Protein AF-A0A9D7UFW2-F1 (afdb_monomer)

Mean predicted aligned error: 15.63 Å

Sequence (263 aa):
MRRPGFTALEVLVASAVSVVVIVAAIGLMGFLNRMTRISEQRYEDTSELGILHETIRRAMQTLVAEAPPQVAPGTSQEEIDAARKAAEEEGKEAEESGETPGARSARAAGSRRTPFGGGAPTGHPRFILEPQIAGRSGPNDARRLEVVLLEQPAPGPLAISPTVRGVFELAPQVDGLALRWRSLQPPGMPIVLATRIRELRWTALSREFADDRFKAGSSAWRTDMRSSLPREYPKAVRLELVTMNNTRVDWLFEPAITTGPEP

Radius of gyration: 31.21 Å; Cα contacts (8 Å, |Δi|>4): 368; chains: 1; bounding box: 118×46×88 Å

Structure (mmCIF, N/CA/C/O backbone):
data_AF-A0A9D7UFW2-F1
#
_entry.id   AF-A0A9D7UFW2-F1
#
loop_
_atom_site.group_PDB
_atom_site.id
_atom_site.type_symbol
_atom_site.label_atom_id
_atom_site.label_alt_id
_atom_site.label_comp_id
_atom_site.label_asym_id
_atom_site.label_entity_id
_atom_site.label_seq_id
_atom_site.pdbx_PDB_ins_code
_atom_site.Cartn_x
_atom_site.Cartn_y
_atom_site.Cartn_z
_atom_site.occupancy
_atom_site.B_iso_or_equiv
_atom_site.auth_seq_id
_atom_site.auth_comp_id
_atom_site.auth_asym_id
_atom_site.auth_atom_id
_atom_site.pdbx_PDB_model_num
ATOM 1 N N . MET A 1 1 ? -66.885 4.580 44.301 1.00 56.66 1 MET A N 1
ATOM 2 C CA . MET A 1 1 ? -65.833 3.750 43.671 1.00 56.66 1 MET A CA 1
ATOM 3 C C . MET A 1 1 ? -64.475 4.373 43.969 1.00 56.66 1 MET A C 1
ATOM 5 O O . MET A 1 1 ? -64.152 5.399 43.386 1.00 56.66 1 MET A O 1
ATOM 9 N N . ARG A 1 2 ? -63.716 3.835 44.931 1.00 55.56 2 ARG A N 1
ATOM 10 C CA . ARG A 1 2 ? -62.340 4.284 45.202 1.00 55.56 2 ARG A CA 1
ATOM 11 C C . ARG A 1 2 ? -61.409 3.516 44.266 1.00 55.56 2 ARG A C 1
ATOM 13 O O . ARG A 1 2 ? -61.408 2.291 44.302 1.00 55.56 2 ARG A O 1
ATOM 20 N N . ARG A 1 3 ? -60.677 4.221 43.401 1.00 65.19 3 ARG A N 1
ATOM 21 C CA . ARG A 1 3 ? -59.607 3.614 42.598 1.00 65.19 3 ARG A CA 1
ATOM 22 C C . ARG A 1 3 ? -58.437 3.300 43.544 1.00 65.19 3 ARG A C 1
ATOM 24 O O . ARG A 1 3 ? -58.100 4.182 44.336 1.00 65.19 3 ARG A O 1
ATOM 31 N N . PRO A 1 4 ? -57.858 2.090 43.523 1.00 75.25 4 PRO A N 1
ATOM 32 C CA . PRO A 1 4 ? -56.673 1.800 44.321 1.00 75.25 4 PRO A CA 1
ATOM 33 C C . PRO A 1 4 ? -55.528 2.695 43.831 1.00 75.25 4 PRO A C 1
ATOM 35 O O . PRO A 1 4 ? -55.240 2.742 42.637 1.00 75.25 4 PRO A O 1
ATOM 38 N N . GLY A 1 5 ? -54.949 3.477 44.741 1.00 80.00 5 GLY A N 1
ATOM 39 C CA . GLY A 1 5 ? -53.743 4.252 44.460 1.00 80.00 5 GLY A CA 1
ATOM 40 C C . GLY A 1 5 ? -52.527 3.330 44.400 1.00 80.00 5 GLY A C 1
ATOM 41 O O . GLY A 1 5 ? -52.512 2.295 45.065 1.00 80.00 5 GLY A O 1
ATOM 42 N N . PHE A 1 6 ? -51.524 3.714 43.612 1.00 80.88 6 PHE A N 1
ATOM 43 C CA . PHE A 1 6 ? -50.250 3.001 43.538 1.00 80.88 6 PHE A CA 1
ATOM 44 C C . PHE A 1 6 ? -49.601 2.894 44.917 1.00 80.88 6 PHE A C 1
ATOM 46 O O . PHE A 1 6 ? -49.551 3.862 45.681 1.00 80.88 6 PHE A O 1
ATOM 53 N N . THR A 1 7 ? -49.084 1.710 45.223 1.00 91.38 7 THR A N 1
ATOM 54 C CA . THR A 1 7 ? -48.329 1.481 46.454 1.00 91.38 7 THR A CA 1
ATOM 55 C C . THR A 1 7 ? -46.917 2.060 46.317 1.00 91.38 7 THR A C 1
ATOM 57 O O . THR A 1 7 ? -46.338 2.073 45.231 1.00 91.38 7 THR A O 1
ATOM 60 N N . ALA A 1 8 ? -46.319 2.531 47.418 1.00 88.75 8 ALA A N 1
ATOM 61 C CA . ALA A 1 8 ? -44.953 3.076 47.403 1.00 88.75 8 ALA A CA 1
ATOM 62 C C . ALA A 1 8 ? -43.918 2.075 46.845 1.00 88.75 8 ALA A C 1
ATOM 64 O O . ALA A 1 8 ? -42.921 2.471 46.243 1.00 88.75 8 ALA A O 1
ATOM 65 N N . LEU A 1 9 ? -44.186 0.775 47.003 1.00 90.75 9 LEU A N 1
ATOM 66 C CA . LEU A 1 9 ? -43.348 -0.304 46.493 1.00 90.75 9 LEU A CA 1
ATOM 67 C C . LEU A 1 9 ? -43.380 -0.395 44.960 1.00 90.75 9 LEU A C 1
ATOM 69 O O . LEU A 1 9 ? -42.327 -0.550 44.348 1.00 90.75 9 LEU A O 1
ATOM 73 N N . GLU A 1 10 ? -44.541 -0.224 44.323 1.00 92.69 10 GLU A N 1
ATOM 74 C CA . GLU A 1 10 ? -44.638 -0.182 42.855 1.00 92.69 10 GLU A CA 1
ATOM 75 C C . GLU A 1 10 ? -43.868 1.002 42.267 1.00 92.69 10 GLU A C 1
ATOM 77 O O . GLU A 1 10 ? -43.178 0.842 41.264 1.00 92.69 10 GLU A O 1
ATOM 82 N N . VAL A 1 11 ? -43.926 2.174 42.910 1.00 94.31 11 VAL A N 1
ATOM 83 C CA . VAL A 1 11 ? -43.168 3.361 42.473 1.00 94.31 11 VAL A CA 1
ATOM 84 C C . VAL A 1 11 ? -41.658 3.120 42.582 1.00 94.31 11 VAL A C 1
ATOM 86 O O . VAL A 1 11 ? -40.893 3.498 41.691 1.00 94.31 11 VAL A O 1
ATOM 89 N N . LEU A 1 12 ? -41.214 2.435 43.638 1.00 95.50 12 LEU A N 1
ATOM 90 C CA . LEU A 1 12 ? -39.806 2.087 43.825 1.00 95.50 12 LEU A CA 1
ATOM 91 C C . LEU A 1 12 ? -39.339 1.083 42.759 1.00 95.50 12 LEU A C 1
ATOM 93 O O . LEU A 1 12 ? -38.313 1.300 42.120 1.00 95.50 12 LEU A O 1
ATOM 97 N N . VAL A 1 13 ? -40.124 0.039 42.484 1.00 96.44 13 VAL A N 1
ATOM 98 C CA . VAL A 1 13 ? -39.804 -0.938 41.429 1.00 96.44 13 VAL A CA 1
ATOM 99 C C . VAL A 1 13 ? -39.800 -0.281 40.047 1.00 96.44 13 VAL A C 1
ATOM 101 O O . VAL A 1 13 ? -38.858 -0.476 39.281 1.00 96.44 13 VAL A O 1
ATOM 104 N N . ALA A 1 14 ? -40.799 0.547 39.732 1.00 96.00 14 ALA A N 1
ATOM 105 C CA . ALA A 1 14 ? -40.873 1.253 38.455 1.00 96.00 14 ALA A CA 1
ATOM 106 C C . ALA A 1 14 ? -39.678 2.199 38.246 1.00 96.00 14 ALA A C 1
ATOM 108 O O . ALA A 1 14 ? -39.116 2.253 37.148 1.00 96.00 14 ALA A O 1
ATOM 109 N N . SER A 1 15 ? -39.245 2.908 39.294 1.00 96.31 15 SER A N 1
ATOM 110 C CA . SER A 1 15 ? -38.065 3.778 39.215 1.00 96.31 15 SER A CA 1
ATOM 111 C C . SER A 1 15 ? -36.769 2.978 39.044 1.00 96.31 15 SER A C 1
ATOM 113 O O . SER A 1 15 ? -35.957 3.333 38.191 1.00 96.31 15 SER A O 1
ATOM 115 N N . ALA A 1 16 ? -36.606 1.851 39.744 1.00 96.44 16 ALA A N 1
ATOM 116 C CA . ALA A 1 16 ? -35.454 0.964 39.571 1.00 96.44 16 ALA A CA 1
ATOM 117 C C . ALA A 1 16 ? -35.361 0.401 38.141 1.00 96.44 16 ALA A C 1
ATOM 119 O O . ALA A 1 16 ? -34.300 0.462 37.518 1.00 96.44 16 ALA A O 1
ATOM 120 N N . VAL A 1 17 ? -36.479 -0.084 37.585 1.00 97.25 17 VAL A N 1
ATOM 121 C CA . VAL A 1 17 ? -36.537 -0.575 36.197 1.00 97.25 17 VAL A CA 1
ATOM 122 C C . VAL A 1 17 ? -36.205 0.545 35.211 1.00 97.25 17 VAL A C 1
ATOM 124 O O . VAL A 1 17 ? -35.424 0.331 34.286 1.00 97.25 17 VAL A O 1
ATOM 127 N N . SER A 1 18 ? -36.725 1.754 35.436 1.00 96.69 18 SER A N 1
ATOM 128 C CA . SER A 1 18 ? -36.438 2.914 34.582 1.00 96.69 18 SER A CA 1
ATOM 129 C C . SER A 1 18 ? -34.943 3.246 34.554 1.00 96.69 18 SER A C 1
ATOM 131 O O . SER A 1 18 ? -34.383 3.465 33.482 1.00 96.69 18 SER A O 1
ATOM 133 N N . VAL A 1 19 ? -34.269 3.216 35.709 1.00 97.62 19 VAL A N 1
ATOM 134 C CA . VAL A 1 19 ? -32.817 3.443 35.795 1.00 97.62 19 VAL A CA 1
ATOM 135 C C . VAL A 1 19 ? -32.041 2.371 35.029 1.00 97.62 19 VAL A C 1
ATOM 137 O O . VAL A 1 19 ? -31.142 2.712 34.261 1.00 97.62 19 VAL A O 1
ATOM 140 N N . VAL A 1 20 ? -32.402 1.092 35.174 1.00 97.94 20 VAL A N 1
ATOM 141 C CA . VAL A 1 20 ? -31.745 -0.005 34.438 1.00 97.94 20 VAL A CA 1
ATOM 142 C C . VAL A 1 20 ? -31.890 0.177 32.927 1.00 97.94 20 VAL A C 1
ATOM 144 O O . VAL A 1 20 ? -30.909 0.034 32.198 1.00 97.94 20 VAL A O 1
ATOM 147 N N . VAL A 1 21 ? -33.083 0.549 32.452 1.00 98.06 21 VAL A N 1
ATOM 148 C CA . VAL A 1 21 ? -33.332 0.805 31.025 1.00 98.06 21 VAL A CA 1
ATOM 149 C C . VAL A 1 21 ? -32.498 1.985 30.520 1.00 98.06 21 VAL A C 1
ATOM 151 O O . VAL A 1 21 ? -31.899 1.886 29.450 1.00 98.06 21 VAL A O 1
ATOM 154 N N . ILE A 1 22 ? -32.393 3.073 31.290 1.00 98.06 22 ILE A N 1
ATOM 155 C CA . ILE A 1 22 ? -31.570 4.237 30.924 1.00 98.06 22 ILE A CA 1
ATOM 156 C C . ILE A 1 22 ? -30.089 3.849 30.829 1.00 98.06 22 ILE A C 1
ATOM 158 O O . ILE A 1 22 ? -29.433 4.171 29.840 1.00 98.06 22 ILE A O 1
ATOM 162 N N . VAL A 1 23 ? -29.563 3.118 31.816 1.00 97.88 23 VAL A N 1
ATOM 163 C CA . VAL A 1 23 ? -28.166 2.650 31.808 1.00 97.88 23 VAL A CA 1
ATOM 164 C C . VAL A 1 23 ? -27.906 1.723 30.620 1.00 97.88 23 VAL A C 1
ATOM 166 O O . VAL A 1 23 ? -26.893 1.876 29.935 1.00 97.88 23 VAL A O 1
ATOM 169 N N . ALA A 1 24 ? -28.831 0.808 30.322 1.00 97.50 24 ALA A N 1
ATOM 170 C CA . ALA A 1 24 ? -28.734 -0.072 29.162 1.00 97.50 24 ALA A CA 1
ATOM 171 C C . ALA A 1 24 ? -28.740 0.715 27.840 1.00 97.50 24 ALA A C 1
ATOM 173 O O . ALA A 1 24 ? -27.929 0.433 26.958 1.00 97.50 24 ALA A O 1
ATOM 174 N N . ALA A 1 25 ? -29.593 1.736 27.715 1.00 97.69 25 ALA A N 1
ATOM 175 C CA . ALA A 1 25 ? -29.654 2.588 26.530 1.00 97.69 25 ALA A CA 1
ATOM 176 C C . ALA A 1 25 ? -28.357 3.392 26.330 1.00 97.69 25 ALA A C 1
ATOM 178 O O . ALA A 1 25 ? -27.832 3.441 25.217 1.00 97.69 25 ALA A O 1
ATOM 179 N N . ILE A 1 26 ? -27.797 3.964 27.403 1.00 98.06 26 ILE A N 1
ATOM 180 C CA . ILE A 1 26 ? -26.506 4.671 27.365 1.00 98.06 26 ILE A CA 1
ATOM 181 C C . ILE A 1 26 ? -25.379 3.709 26.966 1.00 98.06 26 ILE A C 1
ATOM 183 O O . ILE A 1 26 ? -24.567 4.035 26.098 1.00 98.06 26 ILE A O 1
ATOM 187 N N . GLY A 1 27 ? -25.349 2.507 27.552 1.00 97.19 27 GLY A N 1
ATOM 188 C CA . GLY A 1 27 ? -24.374 1.471 27.211 1.00 97.19 27 GLY A CA 1
ATOM 189 C C . GLY A 1 27 ? -24.454 1.056 25.740 1.00 97.19 27 GLY A C 1
ATOM 190 O O . GLY A 1 27 ? -23.427 0.972 25.063 1.00 97.19 27 GLY A O 1
ATOM 191 N N . LEU A 1 28 ? -25.671 0.878 25.219 1.00 97.56 28 LEU A N 1
ATOM 192 C CA . LEU A 1 28 ? -25.907 0.543 23.818 1.00 97.56 28 LEU A CA 1
ATOM 193 C C . LEU A 1 28 ? -25.449 1.664 22.878 1.00 97.56 28 LEU A C 1
ATOM 195 O O . LEU A 1 28 ? -24.745 1.388 21.910 1.00 97.56 28 LEU A O 1
ATOM 199 N N . MET A 1 29 ? -25.785 2.926 23.166 1.00 97.31 29 MET A N 1
ATOM 200 C CA . MET A 1 29 ? -25.319 4.061 22.358 1.00 97.31 29 MET A CA 1
ATOM 201 C C . MET A 1 29 ? -23.791 4.180 22.371 1.00 97.31 29 MET A C 1
ATOM 203 O O . MET A 1 29 ? -23.180 4.400 21.326 1.00 97.31 29 MET A O 1
ATOM 207 N N . GLY A 1 30 ? -23.155 3.985 23.531 1.00 96.38 30 GLY A N 1
ATOM 208 C CA . GLY A 1 30 ? -21.696 3.967 23.645 1.00 96.38 30 GLY A CA 1
ATOM 209 C C . GLY A 1 30 ? -21.058 2.866 22.794 1.00 96.38 30 GLY A C 1
ATOM 210 O O . GLY A 1 30 ? -20.071 3.107 22.096 1.00 96.38 30 GLY A O 1
ATOM 211 N N . PHE A 1 31 ? -21.654 1.672 22.794 1.00 96.12 31 PHE A N 1
ATOM 212 C CA . PHE A 1 31 ? -21.220 0.557 21.959 1.00 96.12 31 PHE A CA 1
ATOM 213 C C . PHE A 1 31 ? -21.401 0.839 20.460 1.00 96.12 31 PHE A C 1
ATOM 215 O O . PHE A 1 31 ? -20.462 0.630 19.690 1.00 96.12 31 PHE A O 1
ATOM 222 N N . LEU A 1 32 ? -22.554 1.376 20.045 1.00 95.50 32 LEU A N 1
ATOM 223 C CA . LEU A 1 32 ? -22.817 1.747 18.651 1.00 95.50 32 LEU A CA 1
ATOM 224 C C . LEU A 1 32 ? -21.822 2.800 18.153 1.00 95.50 32 LEU A C 1
ATOM 226 O O . LEU A 1 32 ? -21.214 2.601 17.107 1.00 95.50 32 LEU A O 1
ATOM 230 N N . ASN A 1 33 ? -21.569 3.854 18.935 1.00 94.00 33 ASN A N 1
ATOM 231 C CA . ASN A 1 33 ? -20.593 4.895 18.591 1.00 94.00 33 ASN A CA 1
ATOM 232 C C . ASN A 1 33 ? -19.162 4.355 18.474 1.00 94.00 33 ASN A C 1
ATOM 234 O O . ASN A 1 33 ? -18.359 4.844 17.680 1.00 94.00 33 ASN A O 1
ATOM 238 N N . ARG A 1 34 ? -18.813 3.345 19.276 1.00 94.06 34 ARG A N 1
ATOM 239 C CA . ARG A 1 34 ? -17.521 2.668 19.156 1.00 94.06 34 ARG A CA 1
ATOM 240 C C . ARG A 1 34 ? -17.454 1.831 17.879 1.00 94.06 34 ARG A C 1
ATOM 242 O O . ARG A 1 34 ? -16.430 1.854 17.203 1.00 94.06 34 ARG A O 1
ATOM 249 N N . MET A 1 35 ? -18.521 1.105 17.549 1.00 94.38 35 MET A N 1
ATOM 250 C CA . MET A 1 35 ? -18.572 0.290 16.335 1.00 94.38 35 MET A CA 1
ATOM 251 C C . MET A 1 35 ? -18.534 1.134 15.061 1.00 94.38 35 MET A C 1
ATOM 253 O O . MET A 1 35 ? -17.805 0.774 14.140 1.00 94.38 35 MET A O 1
ATOM 257 N N . THR A 1 36 ? -19.259 2.254 15.009 1.00 93.75 36 THR A N 1
ATOM 258 C CA . THR A 1 36 ? -19.254 3.145 13.838 1.00 93.75 36 THR A CA 1
ATOM 259 C C . THR A 1 36 ? -17.860 3.694 13.571 1.00 93.75 36 THR A C 1
ATOM 261 O O . THR A 1 36 ? -17.383 3.575 12.449 1.00 93.75 36 THR A O 1
ATOM 264 N N . ARG A 1 37 ? -17.151 4.159 14.608 1.00 90.12 37 ARG A N 1
ATOM 265 C CA . ARG A 1 37 ? -15.757 4.622 14.486 1.00 90.12 37 ARG A CA 1
ATOM 266 C C . ARG A 1 37 ? -14.815 3.543 13.957 1.00 90.12 37 ARG A C 1
ATOM 268 O O . ARG A 1 37 ? -13.997 3.820 13.091 1.00 90.12 37 ARG A O 1
ATOM 275 N N . ILE A 1 38 ? -14.931 2.309 14.455 1.00 87.00 38 ILE A N 1
ATOM 276 C CA . ILE A 1 38 ? -14.105 1.190 13.970 1.00 87.00 38 ILE A CA 1
ATOM 277 C C . ILE A 1 38 ? -14.432 0.871 12.504 1.00 87.00 38 ILE A C 1
ATOM 279 O O . ILE A 1 38 ? -13.533 0.566 11.724 1.00 87.00 38 ILE A O 1
ATOM 283 N N . SER A 1 39 ? -15.710 0.922 12.123 1.00 85.62 39 SER A N 1
ATOM 284 C CA . SER A 1 39 ? -16.137 0.671 10.745 1.00 85.62 39 SER A CA 1
ATOM 285 C C . SER A 1 39 ? -15.642 1.750 9.786 1.00 85.62 39 SER A C 1
ATOM 287 O O . SER A 1 39 ? -15.172 1.421 8.703 1.00 85.62 39 SER A O 1
ATOM 289 N N . GLU A 1 40 ? -15.736 3.017 10.184 1.00 87.88 40 GLU A N 1
ATOM 290 C CA . GLU A 1 40 ? -15.267 4.166 9.408 1.00 87.88 40 GLU A CA 1
ATOM 291 C C . GLU A 1 40 ? -13.754 4.077 9.177 1.00 87.88 40 GLU A C 1
ATOM 293 O O . GLU A 1 40 ? -13.308 4.114 8.035 1.00 87.88 40 GLU A O 1
ATOM 298 N N . GLN A 1 41 ? -12.982 3.774 10.225 1.00 83.75 41 GLN A N 1
ATOM 299 C CA . GLN A 1 41 ? -11.536 3.544 10.115 1.00 83.75 41 GLN A CA 1
ATOM 300 C C . GLN A 1 41 ? -11.182 2.392 9.165 1.00 83.75 41 GLN A C 1
ATOM 302 O O . GLN A 1 41 ? -10.261 2.501 8.362 1.00 83.75 41 GLN A 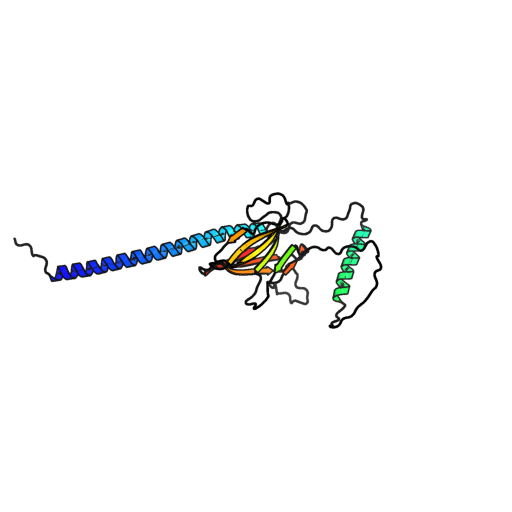O 1
ATOM 307 N N . ARG A 1 42 ? -11.916 1.274 9.221 1.00 83.81 42 ARG A N 1
ATOM 308 C CA . ARG A 1 42 ? -11.692 0.146 8.299 1.00 83.81 42 ARG A CA 1
ATOM 309 C C . ARG A 1 42 ? -12.040 0.498 6.857 1.00 83.81 42 ARG A C 1
ATOM 311 O O . ARG A 1 42 ? -11.400 -0.015 5.938 1.00 83.81 42 ARG A O 1
ATOM 318 N N . TYR A 1 43 ? -13.065 1.320 6.658 1.00 85.81 43 TYR A N 1
ATOM 319 C CA . TYR A 1 43 ? -13.469 1.777 5.336 1.00 85.81 43 TYR A CA 1
ATOM 320 C C . TYR A 1 43 ? -12.404 2.693 4.724 1.00 85.81 43 TYR A C 1
ATOM 322 O O . TYR A 1 43 ? -11.989 2.452 3.591 1.00 85.81 43 TYR A O 1
ATOM 330 N N . GLU A 1 44 ? -11.908 3.665 5.495 1.00 83.88 44 GLU A N 1
ATOM 331 C CA . GLU A 1 44 ? -10.793 4.533 5.101 1.00 83.88 44 GLU A CA 1
ATOM 332 C C . GLU A 1 44 ? -9.565 3.701 4.709 1.00 83.88 44 GLU A C 1
ATOM 334 O O . GLU A 1 44 ? -9.123 3.789 3.562 1.00 83.88 44 GLU A O 1
ATOM 339 N N . ASP A 1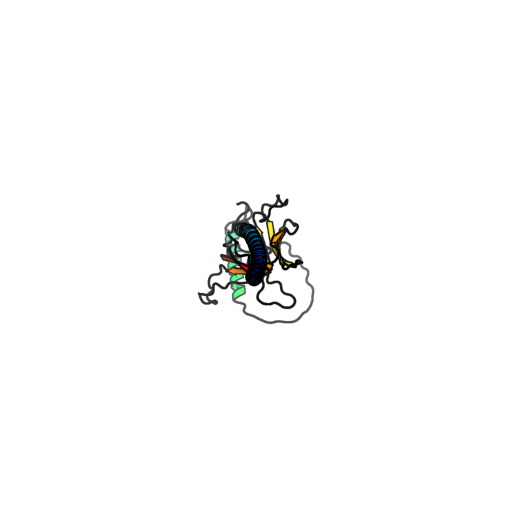 45 ? -9.110 2.795 5.586 1.00 82.62 45 ASP A N 1
ATOM 340 C CA . ASP A 1 45 ? -7.979 1.896 5.315 1.00 82.62 45 ASP A CA 1
ATOM 341 C C . ASP A 1 45 ? -8.175 1.097 4.016 1.00 82.62 45 ASP A C 1
ATOM 343 O O . ASP A 1 45 ? -7.266 0.986 3.196 1.00 82.62 45 ASP A O 1
ATOM 347 N N . THR A 1 46 ? -9.366 0.529 3.805 1.00 84.62 46 THR A N 1
ATOM 348 C CA . THR A 1 46 ? -9.648 -0.289 2.614 1.00 84.62 46 THR A CA 1
ATOM 349 C C . THR A 1 46 ? -9.632 0.557 1.341 1.00 84.62 46 THR A C 1
ATOM 351 O O . THR A 1 46 ? -9.136 0.106 0.307 1.00 84.62 46 THR A O 1
ATOM 354 N N . SER A 1 47 ? -10.144 1.789 1.410 1.00 84.50 47 SER A N 1
ATOM 355 C CA . SER A 1 47 ? -10.147 2.715 0.277 1.00 84.50 47 SER A CA 1
ATOM 356 C C . SER A 1 47 ? -8.731 3.170 -0.100 1.00 84.50 47 SER A C 1
ATOM 358 O O . SER A 1 47 ? -8.371 3.115 -1.279 1.00 84.50 47 SER A O 1
ATOM 360 N N . GLU A 1 48 ? -7.895 3.513 0.888 1.00 84.69 48 GLU A N 1
ATOM 361 C CA . GLU A 1 48 ? -6.490 3.880 0.681 1.00 84.69 48 GLU A CA 1
ATOM 362 C C . GLU A 1 48 ? -5.700 2.712 0.078 1.00 84.69 48 GLU A C 1
ATOM 364 O O . GLU A 1 48 ? -4.961 2.884 -0.894 1.00 84.69 48 GLU A O 1
ATOM 369 N N . LEU A 1 49 ? -5.912 1.497 0.594 1.00 88.81 49 LEU A N 1
ATOM 370 C CA . LEU A 1 49 ? -5.277 0.285 0.078 1.00 88.81 49 LEU A CA 1
ATOM 371 C C . LEU A 1 49 ? -5.709 -0.038 -1.358 1.00 88.81 49 LEU A C 1
ATOM 373 O O . LEU A 1 49 ? -4.889 -0.512 -2.141 1.00 88.81 49 LEU A O 1
ATOM 377 N N . GLY A 1 50 ? -6.960 0.243 -1.733 1.00 85.88 50 GLY A N 1
ATOM 378 C CA . GLY A 1 50 ? -7.440 0.069 -3.105 1.00 85.88 50 GLY A CA 1
ATOM 379 C C . GLY A 1 50 ? -6.729 0.991 -4.101 1.00 85.88 50 GLY A C 1
ATOM 380 O O . GLY A 1 50 ? -6.259 0.531 -5.145 1.00 85.88 50 GLY A O 1
ATOM 381 N N . ILE A 1 51 ? -6.587 2.274 -3.754 1.00 85.94 51 ILE A N 1
ATOM 382 C CA . ILE A 1 51 ? -5.8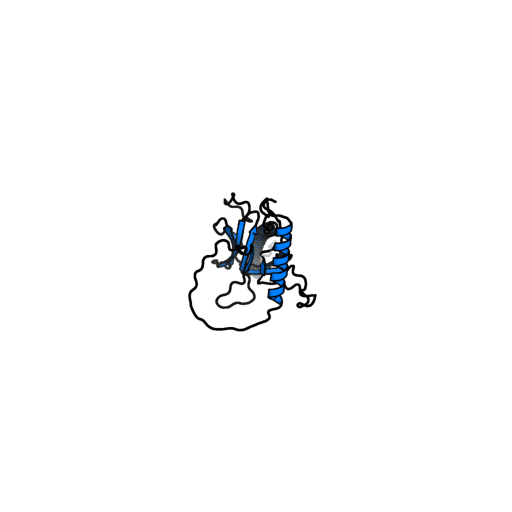48 3.259 -4.565 1.00 85.94 51 ILE A CA 1
ATOM 383 C C . ILE A 1 51 ? -4.370 2.865 -4.663 1.00 85.94 51 ILE A C 1
ATOM 385 O O . ILE A 1 51 ? -3.777 2.911 -5.746 1.00 85.94 51 ILE A O 1
ATOM 389 N N . LEU A 1 52 ? -3.782 2.431 -3.545 1.00 88.94 52 LEU A N 1
ATOM 390 C CA . LEU A 1 52 ? -2.395 1.988 -3.502 1.00 88.94 52 LEU A CA 1
ATOM 391 C C . LEU A 1 52 ? -2.158 0.769 -4.401 1.00 88.94 52 LEU A C 1
ATOM 393 O O . LEU A 1 52 ? -1.213 0.769 -5.192 1.00 88.94 52 LEU A O 1
ATOM 397 N N . HIS A 1 53 ? -3.013 -0.251 -4.300 1.00 90.56 53 HIS A N 1
ATOM 398 C CA . HIS A 1 53 ? -2.924 -1.457 -5.118 1.00 90.56 53 HIS A CA 1
ATOM 399 C C . HIS A 1 53 ? -2.947 -1.114 -6.606 1.00 90.56 53 HIS A C 1
ATOM 401 O O . HIS A 1 53 ? -2.085 -1.568 -7.353 1.00 90.56 53 HIS A O 1
ATOM 407 N N . GLU A 1 54 ? -3.895 -0.277 -7.030 1.00 86.69 54 GLU A N 1
ATOM 408 C CA . GLU A 1 54 ? -4.033 0.125 -8.428 1.00 86.69 54 GLU A CA 1
ATOM 409 C C . GLU A 1 54 ? -2.811 0.908 -8.930 1.00 86.69 54 GLU A C 1
ATOM 411 O O . GLU A 1 54 ? -2.321 0.658 -10.031 1.00 86.69 54 GLU A O 1
ATOM 416 N N . THR A 1 55 ? -2.271 1.798 -8.097 1.00 86.62 55 THR A N 1
ATOM 417 C CA . THR A 1 55 ? -1.062 2.579 -8.396 1.00 86.62 55 THR A CA 1
ATOM 418 C C . THR A 1 55 ? 0.155 1.675 -8.607 1.00 86.62 55 THR A C 1
ATOM 420 O O . THR A 1 55 ? 0.873 1.806 -9.600 1.00 86.62 55 THR A O 1
ATOM 423 N N . ILE A 1 56 ? 0.380 0.720 -7.699 1.00 88.44 56 ILE A N 1
ATOM 424 C CA . ILE A 1 56 ? 1.506 -0.220 -7.788 1.00 88.44 56 ILE A CA 1
ATOM 425 C C . ILE A 1 56 ? 1.309 -1.183 -8.957 1.00 88.44 56 ILE A C 1
ATOM 427 O O . ILE A 1 56 ? 2.256 -1.441 -9.696 1.00 88.44 56 ILE A O 1
ATOM 431 N N . ARG A 1 57 ? 0.085 -1.682 -9.161 1.00 88.38 57 ARG A N 1
ATOM 432 C CA . ARG A 1 57 ? -0.260 -2.569 -10.275 1.00 88.38 57 ARG A CA 1
ATOM 433 C C . ARG A 1 57 ? 0.085 -1.926 -11.613 1.00 88.38 57 ARG A C 1
ATOM 435 O O . ARG A 1 57 ? 0.742 -2.568 -12.425 1.00 88.38 57 ARG A O 1
ATOM 442 N N . ARG A 1 58 ? -0.310 -0.665 -11.824 1.00 82.88 58 ARG A N 1
ATOM 443 C CA . ARG A 1 58 ? 0.051 0.098 -13.030 1.00 82.88 58 ARG A CA 1
ATOM 444 C C . ARG A 1 58 ? 1.561 0.215 -13.178 1.00 82.88 58 ARG A C 1
ATOM 446 O O . ARG A 1 58 ? 2.075 -0.093 -14.244 1.00 82.88 58 ARG A O 1
ATOM 453 N N . ALA A 1 59 ? 2.267 0.544 -12.095 1.00 84.62 59 ALA A N 1
ATOM 454 C CA . ALA A 1 59 ? 3.725 0.623 -12.107 1.00 84.62 59 ALA A CA 1
ATOM 455 C C . ALA A 1 59 ? 4.373 -0.704 -12.548 1.00 84.62 59 ALA A C 1
ATOM 457 O O . ALA A 1 59 ? 5.262 -0.715 -13.391 1.00 84.62 59 ALA A O 1
ATOM 458 N N . MET A 1 60 ? 3.905 -1.841 -12.028 1.00 85.94 60 MET A N 1
ATOM 459 C CA . MET A 1 60 ? 4.455 -3.157 -12.383 1.00 85.94 60 MET A CA 1
ATOM 460 C C . MET A 1 60 ? 4.102 -3.599 -13.811 1.00 85.94 60 MET A C 1
ATOM 462 O O . MET A 1 60 ? 4.789 -4.449 -14.371 1.00 85.94 60 MET A O 1
ATOM 466 N N . GLN A 1 61 ? 3.055 -3.037 -14.417 1.00 83.69 61 GLN A N 1
ATOM 467 C CA . GLN A 1 61 ? 2.649 -3.350 -15.791 1.00 83.69 61 GLN A CA 1
ATOM 468 C C . GLN A 1 61 ? 3.402 -2.545 -16.856 1.00 83.69 61 GLN A C 1
ATOM 470 O O . GLN A 1 61 ? 3.320 -2.867 -18.036 1.00 83.69 61 GLN A O 1
ATOM 475 N N . THR A 1 62 ? 4.130 -1.505 -16.461 1.00 78.62 62 THR A N 1
ATOM 476 C CA . THR A 1 62 ? 4.812 -0.599 -17.390 1.00 78.62 62 THR A CA 1
ATOM 477 C C . THR A 1 62 ? 6.328 -0.677 -17.259 1.00 78.62 62 THR A C 1
ATOM 479 O O . THR A 1 62 ? 6.997 0.344 -17.413 1.00 78.62 62 THR A O 1
ATOM 482 N N . LEU A 1 63 ? 6.889 -1.839 -16.902 1.00 78.25 63 LEU A N 1
ATOM 483 C CA . LEU A 1 63 ? 8.332 -1.947 -16.707 1.00 78.25 63 LEU A CA 1
ATOM 484 C C . LEU A 1 63 ? 9.075 -1.921 -18.043 1.00 78.25 63 LEU A C 1
ATOM 486 O O . LEU A 1 63 ? 8.788 -2.706 -18.945 1.00 78.25 63 LEU A O 1
ATOM 490 N N . VAL A 1 6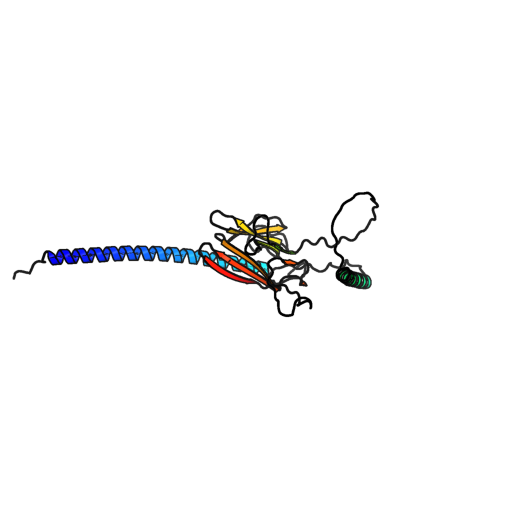4 ? 10.100 -1.074 -18.125 1.00 73.19 64 VAL A N 1
ATOM 491 C CA . VAL A 1 64 ? 10.915 -0.928 -19.335 1.00 73.19 64 VAL A CA 1
ATOM 492 C C . VAL A 1 64 ? 12.173 -1.775 -19.231 1.00 73.19 64 VAL A C 1
ATOM 494 O O . VAL A 1 64 ? 13.009 -1.585 -18.342 1.00 73.19 64 VAL A O 1
ATOM 497 N N . ALA A 1 65 ? 12.334 -2.678 -20.188 1.00 65.62 65 ALA A N 1
ATOM 498 C CA . ALA A 1 65 ? 13.557 -3.420 -20.427 1.00 65.62 65 ALA A CA 1
ATOM 499 C C . ALA A 1 65 ? 14.541 -2.609 -21.284 1.00 65.62 65 ALA A C 1
ATOM 501 O O . ALA A 1 65 ? 14.140 -1.804 -22.125 1.00 65.62 65 ALA A O 1
ATOM 502 N N . GLU A 1 66 ? 15.846 -2.820 -21.099 1.00 58.84 66 GLU A N 1
ATOM 503 C CA . GLU A 1 66 ? 16.837 -2.294 -22.041 1.00 58.84 66 GLU A CA 1
ATOM 504 C C . GLU A 1 66 ? 16.580 -2.879 -23.430 1.00 58.84 66 GLU A C 1
ATOM 506 O O . GLU A 1 66 ? 16.540 -4.101 -23.588 1.00 58.84 66 GLU A O 1
ATOM 511 N N . ALA A 1 67 ? 16.393 -2.013 -24.432 1.00 51.41 67 ALA A N 1
ATOM 512 C CA . ALA A 1 67 ? 16.545 -2.445 -25.810 1.00 51.41 67 ALA A CA 1
ATOM 513 C C . ALA A 1 67 ? 17.996 -2.930 -25.955 1.00 51.41 67 ALA A C 1
ATOM 515 O O . ALA A 1 67 ? 18.896 -2.204 -25.521 1.00 51.41 67 ALA A O 1
ATOM 516 N N . PRO A 1 68 ? 18.249 -4.130 -26.512 1.00 49.09 68 PRO A N 1
ATOM 517 C CA . PRO A 1 68 ? 19.615 -4.545 -26.802 1.00 49.09 68 PRO A CA 1
ATOM 518 C C . PRO A 1 68 ? 20.299 -3.429 -27.602 1.00 49.09 68 PRO A C 1
ATOM 520 O O . PRO A 1 68 ? 19.607 -2.761 -28.381 1.00 49.09 68 PRO A O 1
ATOM 523 N N . PRO A 1 69 ? 21.606 -3.181 -27.387 1.00 48.25 69 PRO A N 1
ATOM 524 C CA . PRO A 1 69 ? 22.304 -2.069 -28.017 1.00 48.25 69 PRO A CA 1
ATOM 525 C C . PRO A 1 69 ? 21.992 -2.080 -29.511 1.00 48.25 69 PRO A C 1
ATOM 527 O O . PRO A 1 69 ? 22.297 -3.050 -30.206 1.00 48.25 69 PRO A O 1
ATOM 530 N N . GLN A 1 70 ? 21.298 -1.040 -29.983 1.00 48.53 70 GLN A N 1
ATOM 531 C CA . GLN A 1 70 ? 21.013 -0.905 -31.402 1.00 48.53 70 GLN A CA 1
ATOM 532 C C . GLN A 1 70 ? 22.359 -0.769 -32.096 1.00 48.53 70 GLN A C 1
ATOM 534 O O . GLN A 1 70 ? 23.094 0.197 -31.888 1.00 48.53 70 GLN A O 1
ATOM 539 N N . VAL A 1 71 ? 22.689 -1.797 -32.866 1.00 47.19 71 VAL A N 1
ATOM 540 C CA . VAL A 1 71 ? 23.867 -1.838 -33.715 1.00 47.19 71 VAL A CA 1
ATOM 541 C C . VAL A 1 71 ? 23.808 -0.605 -34.611 1.00 47.19 71 VAL A C 1
ATOM 543 O O . VAL A 1 71 ? 22.800 -0.367 -35.281 1.00 47.19 71 VAL A O 1
ATOM 546 N N . ALA A 1 72 ? 24.850 0.227 -34.556 1.00 43.50 72 ALA A N 1
ATOM 547 C CA . ALA A 1 72 ? 24.918 1.430 -35.370 1.00 43.50 72 ALA A CA 1
ATOM 548 C C . ALA A 1 72 ? 24.730 1.051 -36.854 1.00 43.50 72 ALA A C 1
ATOM 550 O O . ALA A 1 72 ? 25.251 0.016 -37.281 1.00 43.50 72 ALA A O 1
ATOM 551 N N . PRO A 1 73 ? 24.014 1.849 -37.668 1.00 38.97 73 PRO A N 1
ATOM 552 C CA . PRO A 1 73 ? 23.844 1.539 -39.082 1.00 38.97 73 PRO A CA 1
ATOM 553 C C . PRO A 1 73 ? 25.224 1.506 -39.754 1.00 38.97 73 PRO A C 1
ATOM 555 O O . PRO A 1 73 ? 25.855 2.549 -39.918 1.00 38.97 73 PRO A O 1
ATOM 558 N N . GLY A 1 74 ? 25.714 0.309 -40.088 1.00 53.66 74 GLY A N 1
ATOM 559 C CA . GLY A 1 74 ? 27.026 0.104 -40.712 1.00 53.66 74 GLY A CA 1
ATOM 560 C C . GLY A 1 74 ? 27.898 -0.997 -40.104 1.00 53.66 74 GLY A C 1
ATOM 561 O O . GLY A 1 74 ? 28.926 -1.309 -40.695 1.00 53.66 74 GLY A O 1
ATOM 562 N N . THR A 1 75 ? 27.523 -1.602 -38.973 1.00 52.59 75 THR A N 1
ATOM 563 C CA . THR A 1 75 ? 28.271 -2.744 -38.416 1.00 52.59 75 THR A CA 1
ATOM 564 C C . THR A 1 75 ? 27.894 -4.023 -39.162 1.00 52.59 75 THR A C 1
ATOM 566 O O . THR A 1 75 ? 26.713 -4.335 -39.327 1.00 52.59 75 THR A O 1
ATOM 569 N N . SER A 1 76 ? 28.894 -4.734 -39.676 1.00 56.94 76 SER A N 1
ATOM 570 C CA . SER A 1 76 ? 28.680 -5.945 -40.472 1.00 56.94 76 SER A CA 1
ATOM 571 C C . SER A 1 76 ? 28.147 -7.087 -39.593 1.00 56.94 76 SER A C 1
ATOM 573 O O . SER A 1 76 ? 28.503 -7.192 -38.421 1.00 56.94 76 SER A O 1
ATOM 575 N N . GLN A 1 77 ? 27.299 -7.966 -40.141 1.00 54.69 77 GLN A N 1
ATOM 576 C CA . GLN A 1 77 ? 26.737 -9.110 -39.400 1.00 54.69 77 GLN A CA 1
ATOM 577 C C . GLN A 1 77 ? 27.840 -10.008 -38.790 1.00 54.69 77 GLN A C 1
ATOM 579 O O . GLN A 1 77 ? 27.652 -10.581 -37.721 1.00 54.69 77 GLN A O 1
ATOM 584 N N . GLU A 1 78 ? 29.018 -10.055 -39.420 1.00 56.81 78 GLU A N 1
ATOM 585 C CA . GLU A 1 78 ? 30.198 -10.779 -38.932 1.00 56.81 78 GLU A CA 1
ATOM 586 C C . GLU A 1 78 ? 30.798 -10.175 -37.650 1.00 56.81 78 GLU A C 1
ATOM 588 O O . GLU A 1 78 ? 31.238 -10.919 -36.775 1.00 56.81 78 GLU A O 1
ATOM 593 N N . GLU A 1 79 ? 30.769 -8.849 -37.479 1.00 56.91 79 GLU A N 1
ATOM 594 C CA . GLU A 1 79 ? 31.215 -8.189 -36.240 1.00 56.91 79 GLU A CA 1
ATOM 595 C C . GLU A 1 79 ? 30.233 -8.430 -35.086 1.00 56.91 79 GLU A C 1
ATOM 597 O O . GLU A 1 79 ? 30.647 -8.542 -33.932 1.00 56.91 79 GLU A O 1
ATOM 602 N N . ILE A 1 80 ? 28.940 -8.572 -35.396 1.00 57.12 80 ILE A N 1
ATOM 603 C CA . ILE A 1 80 ? 27.899 -8.908 -34.415 1.00 57.12 80 ILE A CA 1
ATOM 604 C C . ILE A 1 80 ? 28.080 -10.351 -33.928 1.00 57.12 80 ILE A C 1
ATOM 606 O O . ILE A 1 80 ? 28.041 -10.606 -32.723 1.00 57.12 80 ILE A O 1
ATOM 610 N N . ASP A 1 81 ? 28.330 -11.289 -34.844 1.00 64.19 81 ASP A N 1
ATOM 611 C CA . ASP A 1 81 ? 28.560 -12.695 -34.501 1.00 64.19 81 ASP A CA 1
ATOM 612 C C . ASP A 1 81 ? 29.896 -12.895 -33.762 1.00 64.19 81 ASP A C 1
ATOM 614 O O . ASP A 1 81 ? 29.982 -13.731 -32.857 1.00 64.19 81 ASP A O 1
ATOM 618 N N . ALA A 1 82 ? 30.920 -12.091 -34.072 1.00 65.38 82 ALA A N 1
ATOM 619 C CA . ALA A 1 82 ? 32.188 -12.073 -33.344 1.00 65.38 82 ALA A CA 1
ATOM 620 C C . ALA A 1 82 ? 32.043 -11.496 -31.925 1.00 65.38 82 ALA A C 1
ATOM 622 O O . ALA A 1 82 ? 32.546 -12.089 -30.973 1.00 65.38 82 ALA A O 1
ATOM 623 N N . ALA A 1 83 ? 31.307 -10.391 -31.754 1.00 60.97 83 ALA A N 1
ATOM 624 C CA . ALA A 1 83 ? 31.044 -9.802 -30.439 1.00 60.97 83 ALA A CA 1
ATOM 625 C C . ALA A 1 83 ? 30.171 -10.712 -29.561 1.00 60.97 83 ALA A C 1
ATOM 627 O O . ALA A 1 83 ? 30.395 -10.822 -28.355 1.00 60.97 83 ALA A O 1
ATOM 628 N N . ARG A 1 84 ? 29.201 -11.411 -30.163 1.00 64.25 84 ARG A N 1
ATOM 629 C CA . ARG A 1 84 ? 28.370 -12.393 -29.461 1.00 64.25 84 ARG A CA 1
ATOM 630 C C . ARG A 1 84 ? 29.177 -13.612 -29.012 1.00 64.25 84 ARG A C 1
ATOM 632 O O . ARG A 1 84 ? 29.006 -14.043 -27.876 1.00 64.25 84 ARG A O 1
ATOM 639 N N . LYS A 1 85 ? 30.070 -14.135 -29.862 1.00 65.88 85 LYS A N 1
ATOM 640 C CA . LYS A 1 85 ? 30.991 -15.218 -29.478 1.00 65.88 85 LYS A CA 1
ATOM 641 C C . LYS A 1 85 ? 31.963 -14.786 -28.384 1.00 65.88 85 LYS A C 1
ATOM 643 O O . LYS A 1 85 ? 32.147 -15.537 -27.437 1.00 65.88 85 LYS A O 1
ATOM 648 N N . ALA A 1 86 ? 32.499 -13.568 -28.461 1.00 62.62 86 ALA A N 1
ATOM 649 C CA . ALA A 1 86 ? 33.379 -13.028 -27.427 1.00 62.62 86 ALA A CA 1
ATOM 650 C C . ALA A 1 86 ? 32.662 -12.908 -26.070 1.00 62.62 86 ALA A C 1
ATOM 652 O O . ALA A 1 86 ? 33.203 -13.330 -25.056 1.00 62.62 86 ALA A O 1
ATOM 653 N N . ALA A 1 87 ? 31.415 -12.425 -26.047 1.00 58.53 87 ALA A N 1
ATOM 654 C CA . ALA A 1 87 ? 30.627 -12.334 -24.815 1.00 58.53 87 ALA A CA 1
ATOM 655 C C . ALA A 1 87 ? 30.207 -13.710 -24.250 1.00 58.53 87 ALA A C 1
ATOM 657 O O . ALA A 1 87 ? 30.076 -13.867 -23.036 1.00 58.53 87 ALA A O 1
ATOM 658 N N . GLU A 1 88 ? 29.988 -14.714 -25.109 1.00 59.22 88 GLU A N 1
ATOM 659 C CA . GLU A 1 88 ? 29.713 -16.098 -24.687 1.00 59.22 88 GLU A CA 1
ATOM 660 C C . GLU A 1 88 ? 30.974 -16.831 -24.179 1.00 59.22 88 GLU A C 1
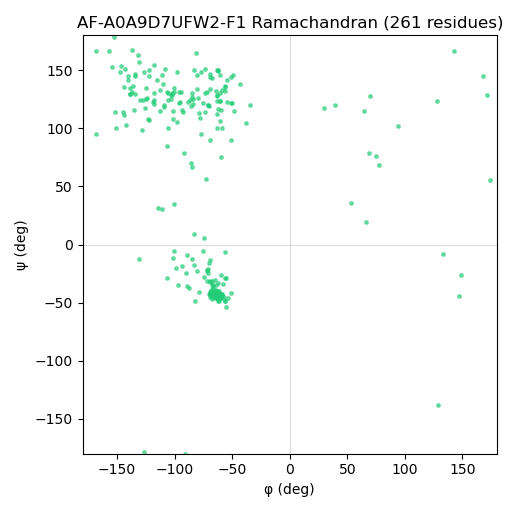ATOM 662 O O . GLU A 1 88 ? 30.847 -17.717 -23.332 1.00 59.22 88 GLU A O 1
ATOM 667 N N . GLU A 1 89 ? 32.174 -16.468 -24.646 1.00 56.09 89 GLU A N 1
ATOM 668 C CA . GLU A 1 89 ? 33.457 -16.989 -24.142 1.00 56.09 89 GLU A CA 1
ATOM 669 C C . GLU A 1 89 ? 33.880 -16.312 -22.826 1.00 56.09 89 GLU A C 1
ATOM 671 O O . GLU A 1 89 ? 34.250 -17.002 -21.877 1.00 56.09 89 GLU A O 1
ATOM 676 N N . GLU A 1 90 ? 33.701 -14.994 -22.700 1.00 51.72 90 GLU A N 1
ATOM 677 C CA . GLU A 1 90 ? 34.020 -14.234 -21.478 1.00 51.72 90 GLU A CA 1
ATOM 678 C C . GLU A 1 90 ? 33.131 -14.656 -20.286 1.00 51.72 90 GLU A C 1
ATOM 680 O O . GLU A 1 90 ? 33.568 -14.676 -19.134 1.00 51.72 90 GLU A O 1
ATOM 685 N N . GLY A 1 91 ? 31.892 -15.086 -20.562 1.00 45.75 91 GLY A N 1
ATOM 686 C CA . GLY A 1 91 ? 30.993 -15.670 -19.564 1.00 45.75 91 GLY A CA 1
ATOM 687 C C . GLY A 1 91 ? 31.380 -17.082 -19.103 1.00 45.75 91 GLY A C 1
ATOM 688 O O . GLY A 1 91 ? 30.990 -17.476 -18.006 1.00 45.75 91 GLY A O 1
ATOM 689 N N . LYS A 1 92 ? 32.151 -17.833 -19.900 1.00 49.00 92 LYS A N 1
ATOM 690 C CA . LYS A 1 92 ? 32.627 -19.183 -19.547 1.00 49.00 92 LYS A CA 1
ATOM 691 C C . LYS A 1 92 ? 33.956 -19.154 -18.796 1.00 49.00 92 LYS A C 1
ATOM 693 O O . LYS A 1 92 ? 34.133 -19.936 -17.867 1.00 49.00 92 LYS A O 1
ATOM 698 N N . GLU A 1 93 ? 34.855 -18.226 -19.124 1.00 48.91 93 GLU A N 1
ATOM 699 C CA . GLU A 1 93 ? 36.140 -18.094 -18.418 1.00 48.91 93 GLU A CA 1
ATOM 700 C C . GLU A 1 93 ? 35.971 -17.613 -16.964 1.00 48.91 93 GLU A C 1
ATOM 702 O O . GLU A 1 93 ? 36.709 -18.046 -16.078 1.00 48.91 93 GLU A O 1
ATOM 707 N N . ALA A 1 94 ? 34.944 -16.803 -16.677 1.00 48.97 94 ALA A N 1
ATOM 708 C CA . ALA A 1 94 ? 34.619 -16.378 -15.312 1.00 48.97 94 ALA A CA 1
ATOM 709 C C . ALA A 1 94 ? 34.050 -17.506 -14.425 1.00 48.97 94 ALA A C 1
ATOM 711 O O . ALA A 1 94 ? 34.019 -17.368 -13.200 1.00 48.97 94 ALA A O 1
ATOM 712 N N . GLU A 1 95 ? 33.600 -18.617 -15.018 1.00 45.41 95 GLU A N 1
ATOM 713 C CA . GLU A 1 95 ? 33.043 -19.764 -14.295 1.00 45.41 95 GLU A CA 1
ATOM 714 C C . GLU A 1 95 ? 34.096 -20.850 -13.994 1.00 45.41 95 GLU A C 1
ATOM 716 O O . GLU A 1 95 ? 33.907 -21.655 -13.080 1.00 45.41 95 GLU A O 1
ATOM 721 N N . GLU A 1 96 ? 35.234 -20.842 -14.702 1.00 45.41 96 GLU A N 1
ATOM 722 C CA . GLU A 1 96 ? 36.296 -21.850 -14.567 1.00 45.41 96 GLU A CA 1
ATOM 723 C C . GLU A 1 96 ? 37.468 -21.397 -13.668 1.00 45.41 96 GLU A C 1
ATOM 725 O O . GLU A 1 96 ? 38.161 -22.234 -13.084 1.00 45.41 96 GLU A O 1
ATOM 730 N N . SER A 1 97 ? 37.657 -20.091 -13.435 1.00 42.69 97 SER A N 1
ATOM 731 C CA . SER A 1 97 ? 38.680 -19.587 -12.503 1.00 42.69 97 SER A CA 1
ATOM 732 C C . SER A 1 97 ? 38.176 -19.537 -11.052 1.00 42.69 97 SER A C 1
ATOM 734 O O . SER A 1 97 ? 37.958 -18.474 -10.462 1.00 42.69 97 SER A O 1
ATOM 736 N N . GLY A 1 98 ? 37.986 -20.711 -10.453 1.00 47.12 98 GLY A N 1
ATOM 737 C CA . GLY A 1 98 ? 37.831 -20.849 -9.010 1.00 47.12 98 GLY A CA 1
ATOM 738 C C . GLY A 1 98 ? 39.145 -20.561 -8.283 1.00 47.12 98 GLY A C 1
ATOM 739 O O . GLY A 1 98 ? 39.913 -21.483 -8.028 1.00 47.12 98 GLY A O 1
ATOM 740 N N . GLU A 1 99 ? 39.399 -19.307 -7.899 1.00 31.94 99 GLU A N 1
ATOM 741 C CA . GLU A 1 99 ? 40.538 -18.980 -7.033 1.00 31.94 99 GLU A CA 1
ATOM 742 C C . GLU A 1 99 ? 40.203 -17.853 -6.040 1.00 31.94 99 GLU A C 1
ATOM 744 O O . GLU A 1 99 ? 39.983 -16.696 -6.387 1.00 31.94 99 GLU A O 1
ATOM 749 N N . THR A 1 100 ? 40.142 -18.213 -4.755 1.00 42.88 100 THR A N 1
ATOM 750 C CA . THR A 1 100 ? 40.171 -17.269 -3.622 1.00 42.88 100 THR A CA 1
ATOM 751 C C . THR A 1 100 ? 41.643 -16.973 -3.323 1.00 42.88 100 THR A C 1
ATOM 753 O O . THR A 1 100 ? 42.390 -17.943 -3.188 1.00 42.88 100 THR A O 1
ATOM 756 N N . PRO A 1 101 ? 42.111 -15.712 -3.183 1.00 41.88 101 PRO A N 1
ATOM 757 C CA . PRO A 1 101 ? 42.473 -15.233 -1.834 1.00 41.88 101 PRO A CA 1
ATOM 758 C C . PRO A 1 101 ? 42.472 -13.698 -1.631 1.00 41.88 101 PRO A C 1
ATOM 760 O O . PRO A 1 101 ? 42.454 -12.895 -2.559 1.00 41.88 101 PRO A O 1
ATOM 763 N N . GLY A 1 102 ? 42.519 -13.286 -0.360 1.00 30.59 102 GLY A N 1
ATOM 764 C CA . GLY A 1 102 ? 42.526 -11.887 0.067 1.00 30.59 102 GLY A CA 1
ATOM 765 C C . GLY A 1 102 ? 43.894 -11.202 0.238 1.00 30.59 102 GLY A C 1
ATOM 766 O O . GLY A 1 102 ? 44.952 -11.806 0.137 1.00 30.59 102 GLY A O 1
ATOM 767 N N . ALA A 1 103 ? 43.780 -9.927 0.631 1.00 33.47 103 ALA A N 1
ATOM 768 C CA . ALA A 1 103 ? 44.719 -9.048 1.346 1.00 33.47 103 ALA A CA 1
ATOM 769 C C . ALA A 1 103 ? 46.023 -8.528 0.675 1.00 33.47 103 ALA A C 1
ATOM 771 O O . ALA A 1 103 ? 46.938 -9.271 0.350 1.00 33.47 103 ALA A O 1
ATOM 772 N N . ARG A 1 104 ? 46.144 -7.183 0.757 1.00 30.92 104 ARG A N 1
ATOM 773 C CA . ARG A 1 104 ? 47.328 -6.274 0.739 1.00 30.92 104 ARG A CA 1
ATOM 774 C C . ARG A 1 104 ? 47.800 -5.645 -0.589 1.00 30.92 104 ARG A C 1
ATOM 776 O O . ARG A 1 104 ? 48.587 -6.202 -1.331 1.00 30.92 104 ARG A O 1
ATOM 783 N N . SER A 1 105 ? 47.426 -4.367 -0.742 1.00 35.19 105 SER A N 1
ATOM 784 C CA . SER A 1 105 ? 48.293 -3.170 -0.881 1.00 35.19 105 SER A CA 1
ATOM 785 C C . SER A 1 105 ? 49.688 -3.306 -1.529 1.00 35.19 105 SER A C 1
ATOM 787 O O . SER A 1 105 ? 50.598 -3.793 -0.866 1.00 35.19 105 SER A O 1
ATOM 789 N N . ALA A 1 106 ? 49.919 -2.622 -2.664 1.00 32.22 106 ALA A N 1
ATOM 790 C CA . ALA A 1 106 ? 50.723 -1.379 -2.750 1.00 32.22 106 ALA A CA 1
ATOM 791 C C . ALA A 1 106 ? 50.997 -0.914 -4.208 1.00 32.22 106 ALA A C 1
ATOM 793 O O . ALA A 1 106 ? 51.526 -1.657 -5.019 1.00 32.22 106 ALA A O 1
ATOM 794 N N . ARG A 1 107 ? 50.692 0.369 -4.466 1.00 30.02 107 ARG A N 1
ATOM 795 C CA . ARG A 1 107 ? 51.446 1.390 -5.240 1.00 30.02 107 ARG A CA 1
ATOM 796 C C . ARG A 1 107 ? 52.193 1.022 -6.549 1.00 30.02 107 ARG A C 1
ATOM 798 O O . ARG A 1 107 ? 53.257 0.424 -6.511 1.00 30.02 107 ARG A O 1
ATOM 805 N N . ALA A 1 108 ? 51.769 1.705 -7.625 1.00 28.02 108 ALA A N 1
ATOM 806 C CA . ALA A 1 108 ? 52.511 2.753 -8.366 1.00 28.02 108 ALA A CA 1
ATOM 807 C C . ALA A 1 108 ? 52.638 2.581 -9.900 1.00 28.02 108 ALA A C 1
ATOM 809 O O . ALA A 1 108 ? 53.245 1.646 -10.396 1.00 28.02 108 ALA A O 1
ATOM 810 N N . ALA A 1 109 ? 52.166 3.636 -10.582 1.00 31.12 109 ALA A N 1
ATOM 811 C CA . ALA A 1 109 ? 52.711 4.282 -11.782 1.00 31.12 109 ALA A CA 1
ATOM 812 C C . ALA A 1 109 ? 52.782 3.515 -13.118 1.00 31.12 109 ALA A C 1
ATOM 814 O O . ALA A 1 109 ? 53.612 2.643 -13.333 1.00 31.12 109 ALA A O 1
ATOM 815 N N . GLY A 1 110 ? 52.005 4.008 -14.088 1.00 26.12 110 GLY A N 1
ATOM 816 C CA . GLY A 1 110 ? 52.155 3.649 -15.497 1.00 26.12 110 GLY A CA 1
ATOM 817 C C . GLY A 1 110 ? 51.062 4.225 -16.390 1.00 26.12 110 GLY A C 1
ATOM 818 O O . GLY A 1 110 ? 50.372 3.480 -17.070 1.00 26.12 110 GLY A O 1
ATOM 819 N N . SER A 1 111 ? 50.872 5.549 -16.372 1.00 37.31 111 SER A N 1
ATOM 820 C CA . SER A 1 111 ? 49.987 6.245 -17.315 1.00 37.31 111 SER A CA 1
ATOM 821 C C . SER A 1 111 ? 50.511 6.074 -18.746 1.00 37.31 111 SER A C 1
ATOM 823 O O . SER A 1 111 ? 51.442 6.761 -19.167 1.00 37.31 111 SER A O 1
ATOM 825 N N . ARG A 1 112 ? 49.906 5.150 -19.497 1.00 29.31 112 ARG A N 1
ATOM 826 C CA . ARG A 1 112 ? 49.916 5.132 -20.962 1.00 29.31 112 ARG A CA 1
ATOM 827 C C . ARG A 1 112 ? 48.472 5.154 -21.437 1.00 29.31 112 ARG A C 1
ATOM 829 O O . ARG A 1 112 ? 47.749 4.174 -21.320 1.00 29.31 112 ARG A O 1
ATOM 836 N N . ARG A 1 113 ? 48.074 6.312 -21.962 1.00 34.88 113 ARG A N 1
ATOM 837 C CA . ARG A 1 113 ? 46.868 6.484 -22.769 1.00 34.88 113 ARG A CA 1
ATOM 838 C C . ARG A 1 113 ? 46.963 5.581 -23.999 1.00 34.88 113 ARG A C 1
ATOM 840 O O . ARG A 1 113 ? 47.800 5.830 -24.863 1.00 34.88 113 ARG A O 1
ATOM 847 N N . THR A 1 114 ? 46.074 4.605 -24.099 1.00 35.41 114 THR A N 1
ATOM 848 C CA . THR A 1 114 ? 45.528 4.153 -25.380 1.00 35.41 114 THR A CA 1
ATOM 849 C C . THR A 1 114 ? 44.185 4.865 -25.597 1.00 35.41 114 THR A C 1
ATOM 851 O O . THR A 1 114 ? 43.384 4.955 -24.664 1.00 35.41 114 THR A O 1
ATOM 854 N N . PRO A 1 115 ? 43.942 5.458 -26.777 1.00 41.22 115 PRO A N 1
ATOM 855 C CA . PRO A 1 115 ? 42.629 5.959 -27.161 1.00 41.22 115 PRO A CA 1
ATOM 856 C C . PRO A 1 115 ? 41.782 4.778 -27.662 1.00 41.22 115 PRO A C 1
ATOM 858 O O . PRO A 1 115 ? 42.325 3.876 -28.289 1.00 41.22 115 PRO A O 1
ATOM 861 N N . PHE A 1 116 ? 40.472 4.811 -27.408 1.00 35.12 116 PHE A N 1
ATOM 862 C CA . PHE A 1 116 ? 39.488 3.765 -27.743 1.00 35.12 116 PHE A CA 1
ATOM 863 C C . PHE A 1 116 ? 39.533 2.516 -26.847 1.00 35.12 116 PHE A C 1
ATOM 865 O O . PHE A 1 116 ? 39.992 1.450 -27.238 1.00 35.12 116 PHE A O 1
ATOM 872 N N . GLY A 1 117 ? 39.002 2.655 -25.630 1.00 28.28 117 GLY A N 1
ATOM 873 C CA . GLY A 1 117 ? 38.576 1.530 -24.798 1.00 28.28 117 GLY A CA 1
ATOM 874 C C . GLY A 1 117 ? 37.054 1.514 -24.738 1.00 28.28 117 GLY A C 1
ATOM 875 O O . GLY A 1 117 ? 36.459 2.493 -24.287 1.00 28.28 117 GLY A O 1
ATOM 876 N N . GLY A 1 118 ? 36.451 0.434 -25.238 1.00 29.33 118 GLY A N 1
ATOM 877 C CA . GLY A 1 118 ? 35.017 0.183 -25.183 1.00 29.33 118 GLY A CA 1
ATOM 878 C C . GLY A 1 118 ? 34.506 0.342 -23.758 1.00 29.33 118 GLY A C 1
ATOM 879 O O . GLY A 1 118 ? 34.992 -0.299 -22.827 1.00 29.33 118 GLY A O 1
ATOM 880 N N . GLY A 1 119 ? 33.547 1.248 -23.592 1.00 28.81 119 GLY A N 1
ATOM 881 C CA . GLY A 1 119 ? 32.798 1.335 -22.356 1.00 28.81 119 GLY A CA 1
ATOM 882 C C . GLY A 1 119 ? 32.044 0.027 -22.179 1.00 28.81 119 GLY A C 1
ATOM 883 O O . GLY A 1 119 ? 31.166 -0.286 -22.980 1.00 28.81 119 GLY A O 1
ATOM 884 N N . ALA A 1 120 ? 32.370 -0.714 -21.120 1.00 32.34 120 ALA A N 1
ATOM 885 C CA . ALA A 1 120 ? 31.406 -1.611 -20.501 1.00 32.34 120 ALA A CA 1
ATOM 886 C C . ALA A 1 120 ? 30.066 -0.861 -20.416 1.00 32.34 120 ALA A C 1
ATOM 888 O O . ALA A 1 120 ? 30.094 0.336 -20.097 1.00 32.34 120 ALA A O 1
ATOM 889 N N . PRO A 1 121 ? 28.911 -1.486 -20.705 1.00 40.38 121 PRO A N 1
ATOM 890 C CA . PRO A 1 121 ? 27.639 -0.828 -20.482 1.00 40.38 121 PRO A CA 1
ATOM 891 C C . PRO A 1 121 ? 27.575 -0.489 -18.993 1.00 40.38 121 PRO A C 1
ATOM 893 O O . PRO A 1 121 ? 27.301 -1.335 -18.145 1.00 40.38 121 PRO A O 1
ATOM 896 N N . THR A 1 122 ? 27.858 0.767 -18.653 1.00 40.47 122 THR A N 1
ATOM 897 C CA . THR A 1 122 ? 27.606 1.350 -17.338 1.00 40.47 122 THR A CA 1
ATOM 898 C C . THR A 1 122 ? 26.100 1.561 -17.218 1.00 40.47 122 THR A C 1
ATOM 900 O O . THR A 1 122 ? 25.616 2.678 -17.054 1.00 40.47 122 THR A O 1
ATOM 903 N N . GLY A 1 123 ? 25.340 0.483 -17.400 1.00 50.22 123 GLY A N 1
ATOM 904 C CA . GLY A 1 123 ? 23.906 0.439 -17.220 1.00 50.22 123 GLY A CA 1
ATOM 905 C C . GLY A 1 123 ? 23.651 0.353 -15.729 1.00 50.22 123 GLY A C 1
ATOM 906 O O . GLY A 1 123 ? 23.938 -0.660 -15.092 1.00 50.22 123 GLY A O 1
ATOM 907 N N . HIS A 1 124 ? 23.149 1.434 -15.139 1.00 54.50 124 HIS A N 1
ATOM 908 C CA . HIS A 1 124 ? 22.611 1.352 -13.790 1.00 54.50 124 HIS A CA 1
ATOM 909 C C . HIS A 1 124 ? 21.514 0.272 -13.757 1.00 54.50 124 HIS A C 1
ATOM 911 O O . HIS A 1 124 ? 20.684 0.247 -14.669 1.00 54.50 124 HIS A O 1
ATOM 917 N N . PRO A 1 125 ? 21.484 -0.607 -12.738 1.00 55.00 125 PRO A N 1
ATOM 918 C CA . PRO A 1 125 ? 20.476 -1.655 -12.677 1.00 55.00 125 PRO A CA 1
ATOM 919 C C . PRO A 1 125 ? 19.074 -1.034 -12.675 1.00 55.00 125 PRO A C 1
ATOM 921 O O . PRO A 1 125 ? 18.822 -0.049 -11.978 1.00 55.00 125 PRO A O 1
ATOM 924 N N . ARG A 1 126 ? 18.187 -1.582 -13.513 1.00 72.12 126 ARG A N 1
ATOM 925 C CA . ARG A 1 126 ? 16.858 -1.015 -13.802 1.00 72.12 126 ARG A CA 1
ATOM 926 C C . ARG A 1 126 ? 15.781 -1.536 -12.860 1.00 72.12 126 ARG A C 1
ATOM 928 O O . ARG A 1 126 ? 14.782 -0.858 -12.636 1.00 72.12 126 ARG A O 1
ATOM 935 N N . PHE A 1 127 ? 16.013 -2.717 -12.299 1.00 80.94 127 PHE A N 1
ATOM 936 C CA . PHE A 1 127 ? 15.265 -3.257 -11.179 1.00 80.94 127 PHE A CA 1
ATOM 937 C C . PHE A 1 127 ? 16.231 -3.472 -10.018 1.00 80.94 127 PHE A C 1
ATOM 939 O O . PHE A 1 127 ? 17.225 -4.192 -10.156 1.00 80.94 127 PHE A O 1
ATOM 946 N N . ILE A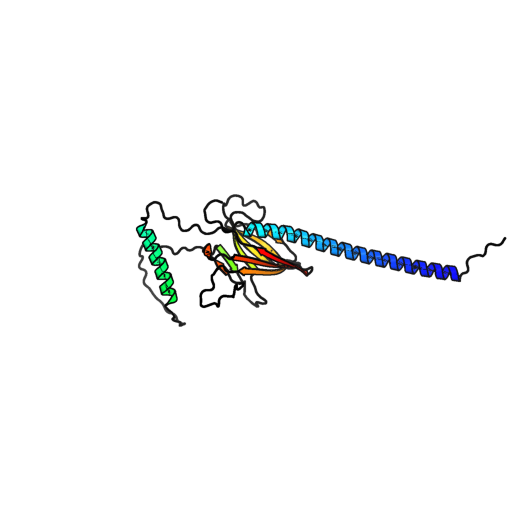 1 128 ? 15.951 -2.849 -8.876 1.00 80.69 128 ILE A N 1
ATOM 947 C CA . ILE A 1 128 ? 16.732 -3.037 -7.653 1.00 80.69 128 ILE A CA 1
ATOM 948 C C . ILE A 1 128 ? 15.769 -3.202 -6.491 1.00 80.69 128 ILE A C 1
ATOM 950 O O . ILE A 1 128 ? 15.055 -2.278 -6.105 1.00 80.69 128 ILE A O 1
ATOM 954 N N . LEU A 1 129 ? 15.812 -4.380 -5.894 1.00 81.50 129 LEU A N 1
ATOM 955 C CA . LEU A 1 129 ? 15.220 -4.670 -4.610 1.00 81.50 129 LEU A CA 1
ATOM 956 C C . LEU A 1 129 ? 16.323 -4.574 -3.552 1.00 81.50 129 LEU A C 1
ATOM 958 O O . LEU A 1 129 ? 17.212 -5.426 -3.487 1.00 81.50 129 LEU A O 1
ATOM 962 N N . GLU A 1 130 ? 16.303 -3.486 -2.780 1.00 75.25 130 GLU A N 1
ATOM 963 C CA . GLU A 1 130 ? 17.355 -3.155 -1.816 1.00 75.25 130 GLU A CA 1
ATOM 964 C C . GLU A 1 130 ? 16.936 -3.514 -0.372 1.00 75.25 130 GLU A C 1
ATOM 966 O O . GLU A 1 130 ? 16.024 -2.883 0.188 1.00 75.25 130 GLU A O 1
ATOM 971 N N . PRO A 1 131 ? 17.624 -4.478 0.276 1.00 62.28 131 PRO A N 1
ATOM 972 C CA . PRO A 1 131 ? 17.534 -4.696 1.714 1.00 62.28 131 PRO A CA 1
ATOM 973 C C . PRO A 1 131 ? 18.377 -3.615 2.402 1.00 62.28 131 PRO A C 1
ATOM 975 O O . PRO A 1 131 ? 19.598 -3.719 2.484 1.00 62.28 131 PRO A O 1
ATOM 978 N N . GLN A 1 132 ? 17.784 -2.501 2.826 1.00 52.06 132 GLN A N 1
ATOM 979 C CA . GLN A 1 132 ? 18.584 -1.426 3.419 1.00 52.06 132 GLN A CA 1
ATOM 980 C C . GLN A 1 132 ? 19.052 -1.818 4.829 1.00 52.06 132 GLN A C 1
ATOM 982 O O . GLN A 1 132 ? 18.234 -1.890 5.743 1.00 52.06 132 GLN A O 1
ATOM 987 N N . ILE A 1 133 ? 20.365 -1.988 5.029 1.00 45.75 133 ILE A N 1
ATOM 988 C CA . ILE A 1 133 ? 20.952 -2.208 6.358 1.00 45.75 133 ILE A CA 1
ATOM 989 C C . ILE A 1 133 ? 22.034 -1.173 6.656 1.00 45.75 133 ILE A C 1
ATOM 991 O O . ILE A 1 133 ? 23.038 -1.090 5.955 1.00 45.75 133 ILE A O 1
ATOM 995 N N . ALA A 1 134 ? 21.877 -0.486 7.786 1.00 41.81 134 ALA A N 1
ATOM 996 C CA . ALA A 1 134 ? 22.987 -0.258 8.707 1.00 41.81 134 ALA A CA 1
ATOM 997 C C . ALA A 1 134 ? 22.444 -0.123 10.142 1.00 41.81 134 ALA A C 1
ATOM 999 O O . ALA A 1 134 ? 21.936 0.930 10.520 1.00 41.81 134 ALA A O 1
ATOM 1000 N N . GLY A 1 135 ? 22.543 -1.195 10.943 1.00 45.91 135 GLY A N 1
ATOM 1001 C CA . GLY A 1 135 ? 22.513 -1.091 12.411 1.00 45.91 135 GLY A CA 1
ATOM 1002 C C . GLY A 1 135 ? 21.882 -2.251 13.187 1.00 45.91 135 GLY A C 1
ATOM 1003 O O . GLY A 1 135 ? 22.450 -2.692 14.181 1.00 45.91 135 GLY A O 1
ATOM 1004 N N . ARG A 1 136 ? 20.728 -2.772 12.764 1.00 42.03 136 ARG A N 1
ATOM 1005 C CA . ARG A 1 136 ? 20.126 -4.000 13.317 1.00 42.03 136 ARG A CA 1
ATOM 1006 C C . ARG A 1 136 ? 18.988 -4.424 12.400 1.00 42.03 136 ARG A C 1
ATOM 1008 O O . ARG A 1 136 ? 17.885 -3.894 12.481 1.00 42.03 136 ARG A O 1
ATOM 1015 N N . SER A 1 137 ? 19.312 -5.331 11.490 1.00 51.75 137 SER A N 1
ATOM 1016 C CA . SER A 1 137 ? 18.350 -5.949 10.589 1.00 51.75 137 SER A CA 1
ATOM 1017 C C . SER A 1 137 ? 17.600 -7.073 11.270 1.00 51.75 137 SER A C 1
ATOM 1019 O O . SER A 1 137 ? 18.197 -7.926 11.928 1.00 51.75 137 SER A O 1
ATOM 1021 N N . GLY A 1 138 ? 16.284 -7.043 11.075 1.00 52.16 138 GLY A N 1
ATOM 1022 C CA . GLY A 1 138 ? 15.356 -8.113 11.394 1.00 52.16 138 GLY A CA 1
ATOM 1023 C C . GLY A 1 138 ? 13.891 -7.645 11.328 1.00 52.16 138 GLY A C 1
ATOM 1024 O O . GLY A 1 138 ? 13.613 -6.511 11.721 1.00 52.16 138 GLY A O 1
ATOM 1025 N N . PRO A 1 139 ? 12.940 -8.498 10.899 1.00 44.03 139 PRO A N 1
ATOM 1026 C CA . PRO A 1 139 ? 13.103 -9.777 10.208 1.00 44.03 139 PRO A CA 1
ATOM 1027 C C . PRO A 1 139 ? 12.722 -9.661 8.709 1.00 44.03 139 PRO A C 1
ATOM 1029 O O . PRO A 1 139 ? 11.617 -10.016 8.306 1.00 44.03 139 PRO A O 1
ATOM 1032 N N . ASN A 1 140 ? 13.689 -9.215 7.893 1.00 48.44 140 ASN A N 1
ATOM 1033 C CA . ASN A 1 140 ? 13.840 -9.435 6.435 1.00 48.44 140 ASN A CA 1
ATOM 1034 C C . ASN A 1 140 ? 12.948 -8.580 5.499 1.00 48.44 140 ASN A C 1
ATOM 1036 O O . ASN A 1 140 ? 11.942 -9.060 4.979 1.00 48.44 140 ASN A O 1
ATOM 1040 N N . ASP A 1 141 ? 13.149 -7.261 5.391 1.00 65.75 141 ASP A N 1
ATOM 1041 C CA . ASP A 1 141 ? 14.193 -6.491 4.659 1.00 65.75 141 ASP A CA 1
ATOM 1042 C C . ASP A 1 141 ? 14.127 -6.524 3.122 1.00 65.75 141 ASP A C 1
ATOM 1044 O O . ASP A 1 141 ? 14.941 -7.149 2.464 1.00 65.75 141 ASP A O 1
ATOM 1048 N N . ALA A 1 142 ? 13.217 -5.722 2.566 1.00 61.06 142 ALA A N 1
ATOM 1049 C CA . ALA A 1 142 ? 13.457 -4.843 1.419 1.00 61.06 142 ALA A CA 1
ATOM 1050 C C . ALA A 1 142 ? 12.485 -3.664 1.557 1.00 61.06 142 ALA A C 1
ATOM 1052 O O . ALA A 1 142 ? 11.270 -3.860 1.544 1.00 61.06 142 ALA A O 1
ATOM 1053 N N . ARG A 1 143 ? 12.996 -2.446 1.771 1.00 72.75 143 ARG A N 1
ATOM 1054 C CA . ARG A 1 143 ? 12.169 -1.228 1.980 1.00 72.75 143 ARG A CA 1
ATOM 1055 C C . ARG A 1 143 ? 12.074 -0.356 0.744 1.00 72.75 143 ARG A C 1
ATOM 1057 O O . ARG A 1 143 ? 11.303 0.603 0.709 1.00 72.75 143 ARG A O 1
ATOM 1064 N N . ARG A 1 144 ? 12.922 -0.672 -0.224 1.00 84.38 144 ARG A N 1
ATOM 1065 C CA . ARG A 1 144 ? 13.159 0.120 -1.403 1.00 84.38 144 ARG A CA 1
ATOM 1066 C C . ARG A 1 144 ? 13.051 -0.784 -2.614 1.00 84.38 144 ARG A C 1
ATOM 1068 O O . ARG A 1 144 ? 13.754 -1.790 -2.698 1.00 84.38 144 ARG A O 1
ATOM 1075 N N . LEU A 1 145 ? 12.180 -0.394 -3.529 1.00 87.06 145 LEU A N 1
ATOM 1076 C CA . LEU A 1 145 ? 12.038 -1.017 -4.829 1.00 87.06 145 LEU A CA 1
ATOM 1077 C C . LEU A 1 145 ? 12.244 0.057 -5.889 1.00 87.06 145 LEU A C 1
ATOM 1079 O O . LEU A 1 145 ? 11.414 0.950 -6.056 1.00 87.06 145 LEU A O 1
ATOM 1083 N N . GLU A 1 146 ? 13.381 -0.008 -6.562 1.00 87.88 146 GLU A N 1
ATOM 1084 C CA . GLU A 1 146 ? 13.702 0.870 -7.675 1.00 87.88 146 GLU A CA 1
ATOM 1085 C C . GLU A 1 146 ? 13.332 0.206 -8.994 1.00 87.88 146 GLU A C 1
ATOM 1087 O O . GLU A 1 146 ? 13.674 -0.955 -9.226 1.00 87.88 146 GLU A O 1
ATOM 1092 N N . VAL A 1 147 ? 12.624 0.954 -9.835 1.00 86.44 147 VAL A N 1
ATOM 1093 C CA . VAL A 1 147 ? 12.086 0.482 -11.109 1.00 86.44 147 VAL A CA 1
ATOM 1094 C C . VAL A 1 147 ? 12.160 1.577 -12.169 1.00 86.44 147 VAL A C 1
ATOM 1096 O O . VAL A 1 147 ? 12.085 2.773 -11.870 1.00 86.44 147 VAL A O 1
ATOM 1099 N N . VAL A 1 148 ? 12.277 1.160 -13.427 1.00 84.94 148 VAL A N 1
ATOM 1100 C CA . VAL A 1 148 ? 12.126 2.030 -14.599 1.00 84.94 148 VAL A CA 1
ATOM 1101 C C . VAL A 1 148 ? 10.785 1.738 -15.263 1.00 84.94 148 VAL A C 1
ATOM 1103 O O . VAL A 1 148 ? 10.503 0.591 -15.610 1.00 84.94 148 VAL A O 1
ATOM 1106 N N . LEU A 1 149 ? 9.973 2.779 -15.420 1.00 82.31 149 LEU A N 1
ATOM 1107 C CA . LEU A 1 149 ? 8.589 2.729 -15.883 1.00 82.31 149 LEU A CA 1
ATOM 1108 C C . LEU A 1 149 ? 8.422 3.498 -17.198 1.00 82.31 149 LEU A C 1
ATOM 1110 O O . LEU A 1 149 ? 9.178 4.434 -17.434 1.00 82.31 149 LEU A O 1
ATOM 1114 N N . LEU A 1 150 ? 7.423 3.169 -18.021 1.00 78.06 150 LEU A N 1
ATOM 1115 C CA . LEU A 1 150 ? 7.004 4.028 -19.143 1.00 78.06 150 LEU A CA 1
ATOM 1116 C C . LEU A 1 150 ? 6.357 5.324 -18.632 1.00 78.06 150 LEU A C 1
ATOM 1118 O O . LEU A 1 150 ? 6.649 6.413 -19.111 1.00 78.06 150 LEU A O 1
ATOM 1122 N N . GLU A 1 151 ? 5.530 5.217 -17.593 1.00 76.31 151 GLU A N 1
ATOM 1123 C CA . GLU A 1 151 ? 4.765 6.340 -17.054 1.00 76.31 151 GLU A CA 1
ATOM 1124 C C . GLU A 1 151 ? 4.901 6.441 -15.533 1.00 76.31 151 GLU A C 1
ATOM 1126 O O . GLU A 1 151 ? 5.209 5.469 -14.837 1.00 76.31 151 GLU A O 1
ATOM 1131 N N . GLN A 1 152 ? 4.664 7.641 -14.992 1.00 75.56 152 GLN A N 1
ATOM 1132 C CA . GLN A 1 152 ? 4.610 7.815 -13.544 1.00 75.56 152 GLN A CA 1
ATOM 1133 C C . GLN A 1 152 ? 3.364 7.132 -12.976 1.00 75.56 152 GLN A C 1
ATOM 1135 O O . GLN A 1 152 ? 2.263 7.358 -13.474 1.00 75.56 152 GLN A O 1
ATOM 1140 N N . PRO A 1 153 ? 3.494 6.360 -11.887 1.00 77.06 153 PRO A N 1
ATOM 1141 C CA . PRO A 1 153 ? 2.366 5.645 -11.310 1.00 77.06 153 PRO A CA 1
ATOM 1142 C C . PRO A 1 153 ? 1.379 6.594 -10.614 1.00 77.06 153 PRO A C 1
ATOM 1144 O O . PRO A 1 153 ? 0.211 6.249 -10.454 1.00 77.06 153 PRO A O 1
ATOM 1147 N N . ALA A 1 154 ? 1.829 7.790 -10.219 1.00 72.06 154 ALA A N 1
ATOM 1148 C CA . ALA A 1 154 ? 1.013 8.812 -9.575 1.00 72.06 154 ALA A CA 1
ATOM 1149 C C . ALA A 1 154 ? 0.887 10.066 -10.463 1.00 72.06 154 ALA A C 1
ATOM 1151 O O . ALA A 1 154 ? 1.877 10.469 -11.078 1.00 72.06 154 ALA A O 1
ATOM 1152 N N . PRO A 1 155 ? -0.296 10.708 -10.509 1.00 65.25 155 PRO A N 1
ATOM 1153 C CA . PRO A 1 155 ? -0.504 11.928 -11.281 1.00 65.25 155 PRO A CA 1
ATOM 1154 C C . PRO A 1 155 ? 0.377 13.065 -10.746 1.00 65.25 155 PRO A C 1
ATOM 1156 O O . PRO A 1 155 ? 0.380 13.360 -9.550 1.00 65.25 155 PRO A O 1
ATOM 1159 N N . GLY A 1 156 ? 1.123 13.719 -11.636 1.00 64.62 156 GLY A N 1
ATOM 1160 C CA . GLY A 1 156 ? 2.034 14.807 -11.294 1.00 64.62 156 GLY A CA 1
ATOM 1161 C C . GLY A 1 156 ? 2.533 15.564 -12.533 1.00 64.62 156 GLY A C 1
ATOM 1162 O O . GLY A 1 156 ? 2.369 15.088 -13.653 1.00 64.62 156 GLY A O 1
ATOM 1163 N N . PRO A 1 157 ? 3.147 16.748 -12.359 1.00 55.56 157 PRO A N 1
ATOM 1164 C CA . PRO A 1 157 ? 3.509 17.653 -13.458 1.00 55.56 157 PRO A CA 1
ATOM 1165 C C . PRO A 1 157 ? 4.726 17.208 -14.296 1.00 55.56 157 PRO A C 1
ATOM 1167 O O . PRO A 1 157 ? 5.180 17.950 -15.164 1.00 55.56 157 PRO A O 1
ATOM 1170 N N . LEU A 1 158 ? 5.289 16.021 -14.054 1.00 54.72 158 LEU A N 1
ATOM 1171 C CA . LEU A 1 158 ? 6.473 15.514 -14.757 1.00 54.72 158 LEU A CA 1
ATOM 1172 C C . LEU A 1 158 ? 6.060 14.826 -16.071 1.00 54.72 158 LEU A C 1
ATOM 1174 O O . LEU A 1 158 ? 6.186 13.617 -16.227 1.00 54.72 158 LEU A O 1
ATOM 1178 N N . ALA A 1 159 ? 5.546 15.621 -17.009 1.00 49.69 159 ALA A N 1
ATOM 1179 C CA . ALA A 1 159 ? 4.879 15.172 -18.234 1.00 49.69 159 ALA A CA 1
ATOM 1180 C C . ALA A 1 159 ? 5.755 15.225 -19.509 1.00 49.69 159 ALA A C 1
ATOM 1182 O O . ALA A 1 159 ? 5.251 15.558 -20.575 1.00 49.69 159 ALA A O 1
ATOM 1183 N N . ILE A 1 160 ? 7.071 14.969 -19.429 1.00 54.44 160 ILE A N 1
ATOM 1184 C CA . ILE A 1 160 ? 7.976 15.172 -20.592 1.00 54.44 160 ILE A CA 1
ATOM 1185 C C . ILE A 1 160 ? 8.894 13.970 -20.889 1.00 54.44 160 ILE A C 1
ATOM 1187 O O . ILE A 1 160 ? 9.493 13.910 -21.956 1.00 54.44 160 ILE A O 1
ATOM 1191 N N . SER A 1 161 ? 9.015 12.989 -19.989 1.00 59.03 161 SER A N 1
ATOM 1192 C CA . SER A 1 161 ? 9.910 11.844 -20.212 1.00 59.03 161 SER A CA 1
ATOM 1193 C C . SER A 1 161 ? 9.119 10.607 -20.651 1.00 59.03 161 SER A C 1
ATOM 1195 O O . SER A 1 161 ? 8.189 10.247 -19.933 1.00 59.03 161 SER A O 1
ATOM 1197 N N . PRO A 1 162 ? 9.497 9.922 -21.753 1.00 69.88 162 PRO A N 1
ATOM 1198 C CA . PRO A 1 162 ? 8.845 8.680 -22.197 1.00 69.88 162 PRO A CA 1
ATOM 1199 C C . PRO A 1 162 ? 9.118 7.497 -21.258 1.00 69.88 162 PRO A C 1
ATOM 1201 O O . PRO A 1 162 ? 8.498 6.448 -21.374 1.00 69.88 162 PRO A O 1
ATOM 1204 N N . THR A 1 163 ? 10.091 7.652 -20.354 1.00 75.88 163 THR A N 1
ATOM 1205 C CA . THR A 1 163 ? 10.384 6.688 -19.295 1.00 75.88 163 THR A CA 1
ATOM 1206 C C . THR A 1 163 ? 10.720 7.417 -18.006 1.00 75.88 163 THR A C 1
ATOM 1208 O O . THR A 1 163 ? 11.362 8.472 -18.028 1.00 75.88 163 THR A O 1
ATOM 1211 N N . VAL A 1 164 ? 10.333 6.849 -16.874 1.00 81.12 164 VAL A N 1
ATOM 1212 C CA . VAL A 1 164 ? 10.608 7.387 -15.550 1.00 81.12 164 VAL A CA 1
ATOM 1213 C C . VAL A 1 164 ? 11.299 6.335 -14.706 1.00 81.12 164 VAL A C 1
ATOM 1215 O O . VAL A 1 164 ? 10.730 5.295 -14.385 1.00 81.12 164 VAL A O 1
ATOM 1218 N N . ARG A 1 165 ? 12.529 6.630 -14.286 1.00 84.12 165 ARG A N 1
ATOM 1219 C CA . ARG A 1 165 ? 13.196 5.861 -13.237 1.00 84.12 165 ARG A CA 1
ATOM 1220 C C . ARG A 1 165 ? 12.746 6.409 -11.902 1.00 84.12 165 ARG A C 1
ATOM 1222 O O . ARG A 1 165 ? 12.908 7.600 -11.638 1.00 84.12 165 ARG A O 1
ATOM 1229 N N . GLY A 1 166 ? 12.230 5.553 -11.041 1.00 87.06 166 GLY A N 1
ATOM 1230 C CA . GLY A 1 166 ? 11.827 5.968 -9.714 1.00 87.06 166 GLY A CA 1
ATOM 1231 C C . GLY A 1 166 ? 11.894 4.848 -8.705 1.00 87.06 166 GLY A C 1
ATOM 1232 O O . GLY A 1 166 ? 12.294 3.721 -8.989 1.00 87.06 166 GLY A O 1
ATOM 1233 N N . VAL A 1 167 ? 11.559 5.212 -7.480 1.00 89.94 167 VAL A N 1
ATOM 1234 C CA . VAL A 1 167 ? 11.724 4.359 -6.322 1.00 89.94 167 VAL A CA 1
ATOM 1235 C C . VAL A 1 167 ? 10.474 4.397 -5.462 1.00 89.94 167 VAL A C 1
ATOM 1237 O O . VAL A 1 167 ? 9.995 5.465 -5.080 1.00 89.94 167 VAL A O 1
ATOM 1240 N N . PHE A 1 168 ? 9.978 3.213 -5.128 1.00 91.44 168 PHE A N 1
ATOM 1241 C CA . PHE A 1 168 ? 9.082 3.012 -4.004 1.00 91.44 168 PHE A CA 1
ATOM 1242 C C . PHE A 1 168 ? 9.925 2.872 -2.748 1.00 91.44 168 PHE A C 1
ATOM 1244 O O . PHE A 1 168 ? 10.780 1.992 -2.665 1.00 91.44 168 PHE A O 1
ATOM 1251 N N . GLU A 1 169 ? 9.710 3.746 -1.777 1.00 89.56 169 GLU A N 1
ATOM 1252 C CA . GLU A 1 169 ? 10.491 3.775 -0.548 1.00 89.56 169 GLU A CA 1
ATOM 1253 C C . GLU A 1 169 ? 9.581 3.914 0.671 1.00 89.56 169 GLU A C 1
ATOM 1255 O O . GLU A 1 169 ? 8.551 4.593 0.645 1.00 89.56 169 GLU A O 1
ATOM 1260 N N . LEU A 1 170 ? 9.989 3.263 1.754 1.00 88.81 170 LEU A N 1
ATOM 1261 C CA . LEU A 1 170 ? 9.329 3.344 3.046 1.00 88.81 170 LEU A CA 1
ATOM 1262 C C . LEU A 1 170 ? 10.026 4.398 3.911 1.00 88.81 170 LEU A C 1
ATOM 1264 O O . LEU A 1 170 ? 11.227 4.300 4.168 1.00 88.81 170 LEU A O 1
ATOM 1268 N N . ALA A 1 171 ? 9.282 5.396 4.374 1.00 88.50 171 ALA A N 1
ATOM 1269 C CA . ALA A 1 171 ? 9.801 6.493 5.183 1.00 88.50 171 ALA A CA 1
ATOM 1270 C C . ALA A 1 171 ? 9.084 6.586 6.537 1.00 88.50 171 ALA A C 1
ATOM 1272 O O . ALA A 1 171 ? 7.886 6.317 6.600 1.00 88.50 171 ALA A O 1
ATOM 1273 N N . PRO A 1 172 ? 9.776 6.972 7.622 1.00 88.00 172 PRO A N 1
ATOM 1274 C CA . PRO A 1 172 ? 9.121 7.217 8.902 1.00 88.00 172 PRO A CA 1
ATOM 1275 C C . PRO A 1 172 ? 8.200 8.443 8.828 1.00 88.00 172 PRO A C 1
ATOM 1277 O O . PRO A 1 172 ? 8.530 9.445 8.192 1.00 88.00 172 PRO A O 1
ATOM 1280 N N . GLN A 1 173 ? 7.065 8.364 9.517 1.00 88.19 173 GLN A N 1
ATOM 1281 C CA . GLN A 1 173 ? 6.084 9.430 9.710 1.00 88.19 173 GLN A CA 1
ATOM 1282 C C . GLN A 1 173 ? 5.615 9.425 11.178 1.00 88.19 173 GLN A C 1
ATOM 1284 O O . GLN A 1 173 ? 5.890 8.485 11.919 1.00 88.19 173 GLN A O 1
ATOM 1289 N N . VAL A 1 174 ? 4.921 10.484 11.609 1.00 85.25 174 VAL A N 1
ATOM 1290 C CA . VAL A 1 174 ? 4.447 10.659 12.998 1.00 85.25 174 VAL A CA 1
ATOM 1291 C C . VAL A 1 174 ? 3.678 9.432 13.516 1.00 85.25 174 VAL A C 1
ATOM 1293 O O . VAL A 1 174 ? 3.946 8.984 14.625 1.00 85.25 174 VAL A O 1
ATOM 1296 N N . ASP A 1 175 ? 2.816 8.837 12.684 1.00 86.44 175 ASP A N 1
ATOM 1297 C CA . ASP A 1 175 ? 1.921 7.733 13.070 1.00 86.44 175 ASP A CA 1
ATOM 1298 C C . ASP A 1 175 ? 2.290 6.382 12.420 1.00 86.44 175 ASP A C 1
ATOM 1300 O O . ASP A 1 175 ? 1.420 5.560 12.128 1.00 86.44 175 ASP A O 1
ATOM 1304 N N . GLY A 1 176 ? 3.575 6.147 12.144 1.00 87.31 176 GLY A N 1
ATOM 1305 C CA . GLY A 1 176 ? 4.067 4.889 11.570 1.00 87.31 176 GLY A CA 1
ATOM 1306 C C . GLY A 1 176 ? 4.947 5.110 10.347 1.00 87.31 176 GLY A C 1
ATOM 1307 O O . GLY A 1 176 ? 5.808 5.986 10.335 1.00 87.31 176 GLY A O 1
ATOM 1308 N N . LEU A 1 177 ? 4.767 4.291 9.316 1.00 89.56 177 LEU A N 1
ATOM 1309 C CA . LEU A 1 177 ? 5.521 4.370 8.071 1.00 89.56 177 LEU A CA 1
ATOM 1310 C C . LEU A 1 177 ? 4.636 4.890 6.934 1.00 89.56 177 LEU A C 1
ATOM 1312 O O . LEU A 1 177 ? 3.421 4.684 6.912 1.00 89.56 177 LEU A O 1
ATOM 1316 N N . ALA A 1 178 ? 5.277 5.545 5.976 1.00 90.75 178 ALA A N 1
ATOM 1317 C CA . ALA A 1 178 ? 4.680 6.024 4.746 1.00 90.75 178 ALA A CA 1
ATOM 1318 C C . ALA A 1 178 ? 5.352 5.348 3.558 1.00 90.75 178 ALA A C 1
ATOM 1320 O O . ALA A 1 178 ? 6.582 5.351 3.453 1.00 90.75 178 ALA A O 1
ATOM 1321 N N . LEU A 1 179 ? 4.552 4.799 2.652 1.00 91.69 179 LEU A N 1
ATOM 1322 C CA . LEU A 1 179 ? 5.033 4.356 1.354 1.00 91.69 179 LEU A CA 1
ATOM 1323 C C . LEU A 1 179 ? 4.945 5.543 0.403 1.00 91.69 179 LEU A C 1
ATOM 1325 O O . LEU A 1 179 ? 3.870 6.112 0.205 1.00 91.69 179 LEU A O 1
ATOM 1329 N N . ARG A 1 180 ? 6.076 5.919 -0.185 1.00 91.62 180 ARG A N 1
ATOM 1330 C CA . ARG A 1 180 ? 6.159 7.031 -1.131 1.00 91.62 180 ARG A CA 1
ATOM 1331 C C . ARG A 1 180 ? 6.817 6.595 -2.433 1.00 91.62 180 ARG A C 1
ATOM 1333 O O . ARG A 1 180 ? 7.685 5.725 -2.439 1.00 91.62 180 ARG A O 1
ATOM 1340 N N . TRP A 1 181 ? 6.396 7.219 -3.522 1.00 90.88 181 TRP A N 1
ATOM 1341 C CA . TRP A 1 181 ? 7.028 7.121 -4.830 1.00 90.88 181 TRP A CA 1
ATOM 1342 C C . TRP A 1 181 ? 7.879 8.358 -5.071 1.00 90.88 181 TRP A C 1
ATOM 1344 O O . TRP A 1 181 ? 7.405 9.478 -4.899 1.00 90.88 181 TRP A O 1
ATOM 1354 N N . ARG A 1 182 ? 9.123 8.178 -5.505 1.00 88.75 182 ARG A N 1
ATOM 1355 C CA . ARG A 1 182 ? 9.993 9.283 -5.905 1.00 88.75 182 ARG A CA 1
ATOM 1356 C C . ARG A 1 182 ? 10.547 9.029 -7.292 1.00 88.75 182 ARG A C 1
ATOM 1358 O O . ARG A 1 182 ? 11.222 8.031 -7.521 1.00 88.75 182 ARG A O 1
ATOM 1365 N N . SER A 1 183 ? 10.322 9.978 -8.190 1.00 87.62 183 SER A N 1
ATOM 1366 C CA . SER A 1 183 ? 10.993 10.005 -9.485 1.00 87.62 183 SER A CA 1
ATOM 1367 C C . SER A 1 183 ? 12.468 10.370 -9.283 1.00 87.62 183 SER A C 1
ATOM 1369 O O . SER A 1 183 ? 12.782 11.423 -8.726 1.00 87.62 183 SER A O 1
ATOM 1371 N N . LEU A 1 184 ? 13.374 9.482 -9.686 1.00 84.56 184 LEU A N 1
ATOM 1372 C CA . LEU A 1 184 ? 14.823 9.704 -9.685 1.00 84.56 184 LEU A CA 1
ATOM 1373 C C . LEU A 1 184 ? 15.269 10.362 -10.992 1.00 84.56 184 LEU A C 1
ATOM 1375 O O . LEU A 1 184 ? 16.141 11.228 -10.980 1.00 84.56 184 LEU A O 1
ATOM 1379 N N . GLN A 1 185 ? 14.651 9.974 -12.109 1.00 82.94 185 GLN A N 1
ATOM 1380 C CA . GLN A 1 185 ? 14.916 10.537 -13.426 1.00 82.94 185 GLN A CA 1
ATOM 1381 C C . GLN A 1 185 ? 13.611 10.597 -14.241 1.00 82.94 185 GLN A C 1
ATOM 1383 O O . GLN A 1 185 ? 13.068 9.537 -14.557 1.00 82.94 185 GLN A O 1
ATOM 1388 N N . PRO A 1 186 ? 13.103 11.801 -14.580 1.00 78.56 186 PRO A N 1
ATOM 1389 C CA . PRO A 1 186 ? 13.578 13.109 -14.110 1.00 78.56 186 PRO A CA 1
ATOM 1390 C C . PRO A 1 186 ? 13.436 13.244 -12.580 1.00 78.56 186 PRO A C 1
ATOM 1392 O O . PRO A 1 186 ? 12.536 12.631 -12.005 1.00 78.56 186 PRO A O 1
ATOM 1395 N N . PRO A 1 187 ? 14.299 14.006 -11.887 1.00 82.75 187 PRO A N 1
ATOM 1396 C CA . PRO A 1 187 ? 14.198 14.158 -10.440 1.00 82.75 187 PRO A CA 1
ATOM 1397 C C . PRO A 1 187 ? 12.880 14.845 -10.067 1.00 82.75 187 PRO A C 1
ATOM 1399 O O . PRO A 1 187 ? 12.541 15.902 -10.597 1.00 82.75 187 PRO A O 1
ATOM 1402 N N . GLY A 1 188 ? 12.134 14.233 -9.153 1.00 80.75 188 GLY A N 1
ATOM 1403 C CA . GLY A 1 188 ? 10.839 14.720 -8.691 1.00 80.75 188 GLY A CA 1
ATOM 1404 C C . GLY A 1 188 ? 10.722 14.724 -7.173 1.00 80.75 188 GLY A C 1
ATOM 1405 O O . GLY A 1 188 ? 11.487 14.059 -6.469 1.00 80.75 188 GLY A O 1
ATOM 1406 N N . MET A 1 189 ? 9.733 15.460 -6.660 1.00 85.94 189 MET A N 1
ATOM 1407 C CA . MET A 1 189 ? 9.392 15.381 -5.240 1.00 85.94 189 MET A CA 1
ATOM 1408 C C . MET A 1 189 ? 8.767 14.013 -4.919 1.00 85.94 189 MET A C 1
ATOM 1410 O O . MET A 1 189 ? 8.031 13.475 -5.749 1.00 85.94 189 MET A O 1
ATOM 1414 N N . PRO A 1 190 ? 9.032 13.441 -3.731 1.00 88.56 190 PRO A N 1
ATOM 1415 C CA . PRO A 1 190 ? 8.360 12.225 -3.297 1.00 88.56 190 PRO A CA 1
ATOM 1416 C C . PRO A 1 190 ? 6.856 12.465 -3.125 1.00 88.56 190 PRO A C 1
ATOM 1418 O O . PRO A 1 190 ? 6.450 13.415 -2.458 1.00 88.56 190 PRO A O 1
ATOM 1421 N N . ILE A 1 191 ? 6.043 11.570 -3.674 1.00 89.06 191 ILE A N 1
ATOM 1422 C CA . ILE A 1 191 ? 4.588 11.543 -3.526 1.00 89.06 191 ILE A CA 1
ATOM 1423 C C . ILE A 1 191 ? 4.246 10.451 -2.519 1.00 89.06 191 ILE A C 1
ATOM 1425 O O . ILE A 1 191 ? 4.655 9.301 -2.683 1.00 89.06 191 ILE A O 1
ATOM 1429 N N . VAL A 1 192 ? 3.505 10.800 -1.471 1.00 90.12 192 VAL A N 1
ATOM 1430 C CA . VAL A 1 192 ? 3.019 9.829 -0.485 1.00 90.12 192 VAL A CA 1
ATOM 1431 C C . VAL A 1 192 ? 1.859 9.050 -1.099 1.00 90.12 192 VAL A C 1
ATOM 1433 O O . VAL A 1 192 ? 0.876 9.648 -1.521 1.00 90.12 192 VAL A O 1
ATOM 1436 N N . LEU A 1 193 ? 1.992 7.726 -1.162 1.00 88.69 193 LEU A N 1
ATOM 1437 C CA . LEU A 1 193 ? 0.976 6.831 -1.718 1.00 88.69 193 LEU A CA 1
ATOM 1438 C C . LEU A 1 193 ? 0.091 6.220 -0.633 1.00 88.69 193 LEU A C 1
ATOM 1440 O O . LEU A 1 193 ? -1.089 5.990 -0.860 1.00 88.69 193 LEU A O 1
ATOM 1444 N N . ALA A 1 194 ? 0.672 5.942 0.534 1.00 89.44 194 ALA A N 1
ATOM 1445 C CA . ALA A 1 194 ? -0.043 5.430 1.694 1.00 89.44 194 ALA A CA 1
ATOM 1446 C C . ALA A 1 194 ? 0.693 5.797 2.984 1.00 89.44 194 ALA A C 1
ATOM 1448 O O . ALA A 1 194 ? 1.917 5.961 2.990 1.00 89.44 194 ALA A O 1
ATOM 1449 N N . THR A 1 195 ? -0.058 5.902 4.078 1.00 91.31 195 THR A N 1
ATOM 1450 C CA . THR A 1 195 ? 0.457 6.231 5.415 1.00 91.31 195 THR A CA 1
ATOM 1451 C C . THR A 1 195 ? 0.014 5.185 6.434 1.00 91.31 195 THR A C 1
ATOM 1453 O O . THR A 1 195 ? -0.629 4.202 6.071 1.00 91.31 195 THR A O 1
ATOM 1456 N N . ARG A 1 196 ? 0.385 5.364 7.711 1.00 90.94 196 ARG A N 1
ATOM 1457 C CA . ARG A 1 196 ? -0.016 4.470 8.817 1.00 90.94 196 ARG A CA 1
ATOM 1458 C C . ARG A 1 196 ? 0.313 3.000 8.539 1.00 90.94 196 ARG A C 1
ATOM 1460 O O . ARG A 1 196 ? -0.417 2.085 8.926 1.00 90.94 196 ARG A O 1
ATOM 1467 N N . ILE A 1 197 ? 1.439 2.764 7.875 1.00 90.44 197 ILE A N 1
ATOM 1468 C CA . ILE A 1 197 ? 1.958 1.427 7.619 1.00 90.44 197 ILE A CA 1
ATOM 1469 C C . ILE A 1 197 ? 2.769 1.005 8.841 1.00 90.44 197 ILE A C 1
ATOM 1471 O O . ILE A 1 197 ? 3.666 1.720 9.282 1.00 90.44 197 ILE A O 1
ATOM 1475 N N . ARG A 1 198 ? 2.459 -0.162 9.396 1.00 89.25 198 ARG A N 1
ATOM 1476 C CA . ARG A 1 198 ? 3.247 -0.779 10.465 1.00 89.25 198 ARG A CA 1
ATOM 1477 C C . ARG A 1 198 ? 4.436 -1.529 9.884 1.00 89.25 198 ARG A C 1
ATOM 1479 O O . ARG A 1 198 ? 5.565 -1.352 10.329 1.00 89.25 198 ARG A O 1
ATOM 1486 N N . GLU A 1 199 ? 4.172 -2.353 8.876 1.00 88.94 199 GLU A N 1
ATOM 1487 C CA . GLU A 1 199 ? 5.150 -3.241 8.251 1.00 88.94 199 GLU A CA 1
ATOM 1488 C C . GLU A 1 199 ? 4.931 -3.273 6.739 1.00 88.94 199 GLU A C 1
ATOM 1490 O O . GLU A 1 199 ? 3.793 -3.269 6.270 1.00 88.94 199 GLU A O 1
ATOM 1495 N N . LEU A 1 200 ? 6.024 -3.320 5.979 1.00 88.44 200 LEU A N 1
ATOM 1496 C CA . LEU A 1 200 ? 5.998 -3.488 4.532 1.00 88.44 200 LEU A CA 1
ATOM 1497 C C . LEU A 1 200 ? 7.176 -4.351 4.093 1.00 88.44 200 LEU A C 1
ATOM 1499 O O . LEU A 1 200 ? 8.306 -4.130 4.536 1.00 88.44 200 LEU A O 1
ATOM 1503 N N . ARG A 1 20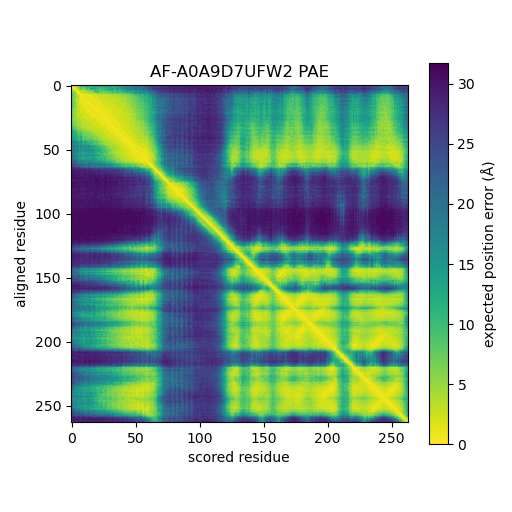1 ? 6.914 -5.300 3.196 1.00 87.69 201 ARG A N 1
ATOM 1504 C CA . ARG A 1 201 ? 7.918 -6.191 2.626 1.00 87.69 201 ARG A CA 1
ATOM 1505 C C . ARG A 1 201 ? 7.688 -6.397 1.138 1.00 87.69 201 ARG A C 1
ATOM 1507 O O . ARG A 1 201 ? 6.612 -6.806 0.717 1.00 87.69 201 ARG A O 1
ATOM 1514 N N . TRP A 1 202 ? 8.754 -6.205 0.377 1.00 88.38 202 TRP A N 1
ATOM 1515 C CA . TRP A 1 202 ? 8.842 -6.600 -1.019 1.00 88.38 202 TRP A CA 1
ATOM 1516 C C . TRP A 1 202 ? 9.619 -7.914 -1.135 1.00 88.38 202 TRP A C 1
ATOM 1518 O O . TRP A 1 202 ? 10.676 -8.073 -0.526 1.00 88.38 202 TRP A O 1
ATOM 1528 N N . THR A 1 203 ? 9.115 -8.850 -1.928 1.00 89.06 203 THR A N 1
ATOM 1529 C CA . THR A 1 203 ? 9.842 -10.063 -2.318 1.00 89.06 203 THR A CA 1
ATOM 1530 C C . THR A 1 203 ? 9.686 -10.284 -3.810 1.00 89.06 203 THR A C 1
ATOM 1532 O O . THR A 1 203 ? 8.659 -9.946 -4.390 1.00 89.06 203 THR A O 1
ATOM 1535 N N . ALA A 1 204 ? 10.707 -10.834 -4.444 1.00 89.25 204 ALA A N 1
ATOM 1536 C CA . ALA A 1 204 ? 10.741 -11.054 -5.875 1.00 89.25 204 ALA A CA 1
ATOM 1537 C C . ALA A 1 204 ? 11.016 -12.530 -6.165 1.00 89.25 204 ALA A C 1
ATOM 1539 O O . ALA A 1 204 ? 11.879 -13.153 -5.547 1.00 89.25 204 ALA A O 1
ATOM 1540 N N . LEU A 1 205 ? 10.258 -13.098 -7.093 1.00 87.56 205 LEU A N 1
ATOM 1541 C CA . LEU A 1 205 ? 10.454 -14.447 -7.596 1.00 87.56 205 LEU A CA 1
ATOM 1542 C C . LEU A 1 205 ? 11.329 -14.373 -8.849 1.00 87.56 205 LEU A C 1
ATOM 1544 O O . LEU A 1 205 ? 10.910 -13.787 -9.847 1.00 87.56 205 LEU A O 1
ATOM 1548 N N . SER A 1 206 ? 12.528 -14.960 -8.801 1.00 82.25 206 SER A N 1
ATOM 1549 C CA . SER A 1 206 ? 13.438 -15.002 -9.956 1.00 82.25 206 SER A CA 1
ATOM 1550 C C . SER A 1 206 ? 12.837 -15.801 -11.121 1.00 82.25 206 SER A C 1
ATOM 1552 O O . SER A 1 206 ? 12.051 -16.730 -10.914 1.00 82.25 206 SER A O 1
ATOM 1554 N N . ARG A 1 207 ? 13.205 -15.425 -12.352 1.00 74.19 207 ARG A N 1
ATOM 1555 C CA . ARG A 1 207 ? 12.939 -16.213 -13.567 1.00 74.19 207 ARG A CA 1
ATOM 1556 C C . ARG A 1 207 ? 13.970 -17.310 -13.798 1.00 74.19 207 ARG A C 1
ATOM 1558 O O . ARG A 1 207 ? 13.681 -18.194 -14.600 1.00 74.19 207 ARG A O 1
ATOM 1565 N N . GLU A 1 208 ? 15.137 -17.232 -13.153 1.00 66.19 208 GLU A N 1
ATOM 1566 C CA . GLU A 1 208 ? 16.215 -18.200 -13.347 1.00 66.19 208 GLU A CA 1
ATOM 1567 C C . GLU A 1 208 ? 15.671 -19.617 -13.205 1.00 66.19 208 GLU A C 1
ATOM 1569 O O . GLU A 1 208 ? 15.082 -19.996 -12.186 1.00 66.19 208 GLU A O 1
ATOM 1574 N N . PHE A 1 209 ? 15.855 -20.375 -14.287 1.00 52.38 209 PHE A N 1
ATOM 1575 C CA . PHE A 1 209 ? 15.761 -21.819 -14.267 1.00 52.38 209 PHE A CA 1
ATOM 1576 C C . PHE A 1 209 ? 16.607 -22.319 -13.103 1.00 52.38 209 PHE A C 1
ATOM 1578 O O . PHE A 1 209 ? 17.629 -21.720 -12.776 1.00 52.38 209 PHE A O 1
ATOM 1585 N N . ALA A 1 210 ? 16.156 -23.399 -12.476 1.00 44.81 210 ALA A N 1
ATOM 1586 C CA . ALA A 1 210 ? 16.985 -24.196 -11.595 1.00 44.81 210 ALA A CA 1
ATOM 1587 C C . ALA A 1 210 ? 18.283 -24.546 -12.342 1.00 44.81 210 ALA A C 1
ATOM 1589 O O . ALA A 1 210 ? 18.319 -25.518 -13.087 1.00 44.81 210 ALA A O 1
ATOM 1590 N N . ASP A 1 211 ? 19.306 -23.701 -12.218 1.00 41.41 211 ASP A N 1
ATOM 1591 C CA . ASP A 1 211 ? 20.672 -24.025 -12.587 1.00 41.41 211 ASP A CA 1
ATOM 1592 C C . ASP A 1 211 ? 20.994 -25.286 -11.782 1.00 41.41 211 ASP A C 1
ATOM 1594 O O . ASP A 1 211 ? 20.656 -25.328 -10.600 1.00 41.41 211 ASP A O 1
ATOM 1598 N N . ASP A 1 212 ? 21.561 -26.333 -12.384 1.00 45.47 212 ASP A N 1
ATOM 1599 C CA . ASP A 1 212 ? 21.634 -27.697 -11.812 1.00 45.47 212 ASP A CA 1
ATOM 1600 C C . ASP A 1 212 ? 22.318 -27.787 -10.421 1.00 45.47 212 ASP A C 1
ATOM 1602 O O . ASP A 1 212 ? 22.289 -28.823 -9.751 1.00 45.47 212 ASP A O 1
ATOM 1606 N N . ARG A 1 213 ? 22.892 -26.680 -9.934 1.00 48.97 213 ARG A N 1
ATOM 1607 C CA . ARG A 1 213 ? 23.404 -26.486 -8.567 1.00 48.97 213 ARG A CA 1
ATOM 1608 C C . ARG A 1 213 ? 22.322 -26.156 -7.525 1.00 48.97 213 ARG A C 1
ATOM 1610 O O . ARG A 1 213 ? 22.515 -26.429 -6.340 1.00 48.97 213 ARG A O 1
ATOM 1617 N N . PHE A 1 214 ? 21.169 -25.636 -7.938 1.00 48.88 214 PHE A N 1
ATOM 1618 C CA . PHE A 1 214 ? 19.963 -25.454 -7.135 1.00 48.88 214 PHE A CA 1
ATOM 1619 C C . PHE A 1 214 ? 18.932 -26.498 -7.548 1.00 48.88 214 PHE A C 1
ATOM 1621 O O . PHE A 1 214 ? 18.244 -26.350 -8.552 1.00 48.88 214 PHE A O 1
ATOM 1628 N N . LYS A 1 215 ? 18.825 -27.568 -6.749 1.00 44.75 215 LYS A N 1
ATOM 1629 C CA . LYS A 1 215 ? 17.835 -28.644 -6.911 1.00 44.75 215 LYS A CA 1
ATOM 1630 C C . LYS A 1 215 ? 16.503 -28.100 -7.437 1.00 44.75 215 LYS A C 1
ATOM 1632 O O . LYS A 1 215 ? 15.865 -27.283 -6.768 1.00 44.75 215 LYS A O 1
ATOM 1637 N N . ALA A 1 216 ? 16.096 -28.597 -8.606 1.00 39.75 216 ALA A N 1
ATOM 1638 C CA . ALA A 1 216 ? 14.787 -28.392 -9.211 1.00 39.75 216 ALA A CA 1
ATOM 1639 C C . ALA A 1 216 ? 13.686 -28.407 -8.133 1.00 39.75 216 ALA A C 1
ATOM 1641 O O . ALA A 1 216 ? 13.367 -29.452 -7.566 1.00 39.75 216 ALA A O 1
ATOM 1642 N N . GLY A 1 217 ? 13.168 -27.225 -7.790 1.00 43.34 217 GLY A N 1
ATOM 1643 C CA . GLY A 1 217 ? 12.151 -27.072 -6.749 1.00 43.34 217 GLY A CA 1
ATOM 1644 C C . GLY A 1 217 ? 12.182 -25.755 -5.973 1.00 43.34 217 GLY A C 1
ATOM 1645 O O . GLY A 1 217 ? 11.129 -25.326 -5.505 1.00 43.34 217 GLY A O 1
ATOM 1646 N N . SER A 1 218 ? 13.317 -25.057 -5.852 1.00 48.00 218 SER A N 1
ATOM 1647 C CA . SER A 1 218 ? 13.340 -23.784 -5.113 1.00 48.00 218 SER A CA 1
ATOM 1648 C C . SER A 1 218 ? 13.093 -22.585 -6.027 1.00 48.00 218 SER A C 1
ATOM 1650 O O . SER A 1 218 ? 14.007 -21.844 -6.377 1.00 48.00 218 SER A O 1
ATOM 1652 N N . SER A 1 219 ? 11.823 -22.355 -6.361 1.00 56.62 219 SER A N 1
ATOM 1653 C CA . SER A 1 219 ? 11.300 -21.011 -6.642 1.00 56.62 219 SER A CA 1
ATOM 1654 C C . SER A 1 219 ? 11.497 -20.141 -5.391 1.00 56.62 219 SER A C 1
ATOM 1656 O O . SER A 1 219 ? 10.577 -19.958 -4.596 1.00 56.62 219 SER A O 1
ATOM 1658 N N . ALA A 1 220 ? 12.731 -19.712 -5.132 1.00 71.31 220 ALA A N 1
ATOM 1659 C CA . ALA A 1 220 ? 13.070 -18.994 -3.917 1.00 71.31 220 ALA A CA 1
ATOM 1660 C C . ALA A 1 220 ? 12.631 -17.537 -4.071 1.00 71.31 220 ALA A C 1
ATOM 1662 O O . ALA A 1 220 ? 13.154 -16.798 -4.903 1.00 71.31 220 ALA A O 1
ATOM 1663 N N . TRP A 1 221 ? 11.647 -17.132 -3.273 1.00 83.19 221 TRP A N 1
ATOM 1664 C CA . TRP A 1 221 ? 11.341 -15.725 -3.057 1.00 83.19 221 TRP A CA 1
ATOM 1665 C C . TRP A 1 221 ? 12.565 -15.039 -2.453 1.00 83.19 221 TRP A C 1
ATOM 1667 O O . TRP A 1 221 ? 13.055 -15.462 -1.406 1.00 83.19 221 TRP A O 1
ATOM 1677 N N . ARG A 1 222 ? 13.050 -13.987 -3.109 1.00 83.69 222 ARG A N 1
ATOM 1678 C CA . ARG A 1 222 ? 14.231 -13.227 -2.694 1.00 83.69 222 ARG A CA 1
ATOM 1679 C C . ARG A 1 222 ? 13.839 -11.840 -2.219 1.00 83.69 222 ARG A C 1
ATOM 1681 O O . ARG A 1 222 ? 12.909 -11.230 -2.744 1.00 83.69 222 ARG A O 1
ATOM 1688 N N . THR A 1 223 ? 14.563 -11.340 -1.232 1.00 80.94 223 THR A N 1
ATOM 1689 C CA . THR A 1 223 ? 14.462 -9.956 -0.744 1.00 80.94 223 THR A CA 1
ATOM 1690 C C . THR A 1 223 ? 15.585 -9.073 -1.292 1.00 80.94 223 THR A C 1
ATOM 1692 O O . THR A 1 223 ? 15.610 -7.868 -1.079 1.00 80.94 223 THR A O 1
ATOM 1695 N N . ASP A 1 224 ? 16.522 -9.676 -2.012 1.00 80.62 224 ASP A N 1
ATOM 1696 C CA . ASP A 1 224 ? 17.703 -9.078 -2.607 1.00 80.62 224 ASP A CA 1
ATOM 1697 C C . ASP A 1 224 ? 17.742 -9.470 -4.090 1.00 80.62 224 ASP A C 1
ATOM 1699 O O . ASP A 1 224 ? 18.114 -10.580 -4.468 1.00 80.62 224 ASP A O 1
ATOM 1703 N N . MET A 1 225 ? 17.291 -8.575 -4.963 1.00 82.88 225 MET A N 1
ATOM 1704 C CA . MET A 1 225 ? 17.254 -8.848 -6.399 1.00 82.88 225 MET A CA 1
ATOM 1705 C C . MET A 1 225 ? 17.700 -7.627 -7.178 1.00 82.88 225 MET A C 1
ATOM 1707 O O . MET A 1 225 ? 17.300 -6.502 -6.884 1.00 82.88 225 MET A O 1
ATOM 1711 N N . ARG A 1 226 ? 18.554 -7.852 -8.171 1.00 82.62 226 ARG A N 1
ATOM 1712 C CA . ARG A 1 226 ? 19.058 -6.820 -9.069 1.00 82.62 226 ARG A CA 1
ATOM 1713 C C . ARG A 1 226 ? 19.036 -7.384 -10.470 1.00 82.62 226 ARG A C 1
ATOM 1715 O O . ARG A 1 226 ? 19.535 -8.485 -10.674 1.00 82.62 226 ARG A O 1
ATOM 1722 N N . SER A 1 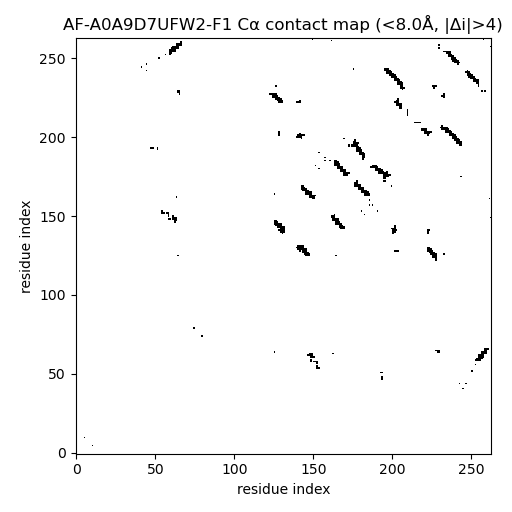227 ? 18.477 -6.622 -11.395 1.00 77.56 227 SER A N 1
ATOM 1723 C CA . SER A 1 227 ? 18.361 -7.046 -12.784 1.00 77.56 227 SER A CA 1
ATOM 1724 C C . SER A 1 227 ? 18.688 -5.868 -13.687 1.00 77.56 227 SER A C 1
ATOM 1726 O O . SER A 1 227 ? 18.149 -4.765 -13.523 1.00 77.56 227 SER A O 1
ATOM 1728 N N . SER A 1 228 ? 19.587 -6.100 -14.636 1.00 70.44 228 SER A N 1
ATOM 1729 C CA . SER A 1 228 ? 19.887 -5.160 -15.718 1.00 70.44 228 SER A CA 1
ATOM 1730 C C . SER A 1 228 ? 19.308 -5.655 -17.040 1.00 70.44 228 SER A C 1
ATOM 1732 O O . SER A 1 228 ? 18.907 -4.834 -17.864 1.00 70.44 228 SER A O 1
ATOM 1734 N N . LEU A 1 229 ? 19.184 -6.976 -17.220 1.00 70.44 229 LEU A N 1
ATOM 1735 C CA . LEU A 1 229 ? 18.660 -7.568 -18.446 1.00 70.44 229 LEU A CA 1
ATOM 1736 C C . LEU A 1 229 ? 17.172 -7.942 -18.341 1.00 70.44 229 LEU A C 1
ATOM 1738 O O . LEU A 1 229 ? 16.722 -8.400 -17.291 1.00 70.44 229 LEU A O 1
ATOM 1742 N N . PRO A 1 230 ? 16.405 -7.881 -19.446 1.00 71.50 230 PRO A N 1
ATOM 1743 C CA . PRO A 1 230 ? 14.975 -8.226 -19.456 1.00 71.50 230 PRO A CA 1
ATOM 1744 C C . PRO A 1 230 ? 14.689 -9.661 -18.984 1.00 71.50 230 PRO A C 1
ATOM 1746 O O . PRO A 1 230 ? 13.674 -9.938 -18.349 1.00 71.50 230 PRO A O 1
ATOM 1749 N N . ARG A 1 231 ? 15.604 -10.591 -19.283 1.00 74.38 231 ARG A N 1
ATOM 1750 C CA . ARG A 1 231 ? 15.514 -12.004 -18.878 1.00 74.38 231 ARG A CA 1
ATOM 1751 C C . ARG A 1 231 ? 15.721 -12.222 -17.377 1.00 74.38 231 ARG A C 1
ATOM 1753 O O . ARG A 1 231 ? 15.230 -13.207 -16.841 1.00 74.38 231 ARG A O 1
ATOM 1760 N N . GLU A 1 232 ? 16.419 -11.300 -16.720 1.00 76.75 232 GLU A N 1
ATOM 1761 C CA . GLU A 1 232 ? 16.743 -11.350 -15.291 1.00 76.75 232 GLU A CA 1
ATOM 1762 C C . GLU A 1 232 ? 15.667 -10.694 -14.433 1.00 76.75 232 GLU A C 1
ATOM 1764 O O . GLU A 1 232 ? 15.745 -10.763 -13.211 1.00 76.75 232 GLU A O 1
ATOM 1769 N N . TYR A 1 233 ? 14.688 -10.010 -15.031 1.00 80.50 233 TYR A N 1
ATOM 1770 C CA . TYR A 1 233 ? 13.602 -9.397 -14.272 1.00 80.50 233 TYR A CA 1
ATOM 1771 C C . TYR A 1 233 ? 12.795 -10.466 -13.536 1.00 80.50 233 TYR A C 1
ATOM 1773 O O . TYR A 1 233 ? 12.660 -11.597 -14.018 1.00 80.50 233 TYR A O 1
ATOM 1781 N N . PRO A 1 234 ? 12.211 -10.122 -12.379 1.00 87.00 234 PRO A N 1
ATOM 1782 C CA . PRO A 1 234 ? 11.417 -11.079 -11.638 1.00 87.00 234 PRO A CA 1
ATOM 1783 C C . PRO A 1 234 ? 10.222 -11.578 -12.443 1.00 87.00 234 PRO A C 1
ATOM 1785 O O . PRO A 1 234 ? 9.592 -10.851 -13.212 1.00 87.00 234 PRO A O 1
ATOM 1788 N N . LYS A 1 235 ? 9.885 -12.849 -12.232 1.00 87.19 235 LYS A N 1
ATOM 1789 C CA . LYS A 1 235 ? 8.639 -13.449 -12.706 1.00 87.19 235 LYS A CA 1
ATOM 1790 C C . LYS A 1 235 ? 7.446 -12.856 -11.967 1.00 87.19 235 LYS A C 1
ATOM 1792 O O . LYS A 1 235 ? 6.408 -12.625 -12.569 1.00 87.19 235 LYS A O 1
ATOM 1797 N N . ALA A 1 236 ? 7.601 -12.626 -10.667 1.00 89.75 236 ALA A N 1
ATOM 1798 C CA . ALA A 1 236 ? 6.573 -12.022 -9.839 1.00 89.75 236 ALA A CA 1
ATOM 1799 C C . ALA A 1 236 ? 7.193 -11.170 -8.732 1.00 89.75 236 ALA A C 1
ATOM 1801 O O . ALA A 1 236 ? 8.262 -11.494 -8.217 1.00 89.75 236 ALA A O 1
ATOM 1802 N N . VAL A 1 237 ? 6.506 -10.103 -8.341 1.00 90.62 237 VAL A N 1
ATOM 1803 C CA . VAL A 1 237 ? 6.843 -9.268 -7.188 1.00 90.62 237 VAL A CA 1
ATOM 1804 C C . VAL A 1 237 ? 5.685 -9.346 -6.209 1.00 90.62 237 VAL A C 1
ATOM 1806 O O . VAL A 1 237 ? 4.545 -9.063 -6.564 1.00 90.62 237 VAL A O 1
ATOM 1809 N N . ARG A 1 238 ? 5.965 -9.735 -4.972 1.00 91.31 238 ARG A N 1
ATOM 1810 C CA . ARG A 1 238 ? 4.992 -9.796 -3.889 1.00 91.31 238 ARG A CA 1
ATOM 1811 C C . ARG A 1 238 ? 5.227 -8.650 -2.918 1.00 91.31 238 ARG A C 1
ATOM 1813 O O . ARG A 1 238 ? 6.355 -8.437 -2.467 1.00 91.31 238 ARG A O 1
ATOM 1820 N N . LEU A 1 239 ? 4.154 -7.940 -2.601 1.00 91.25 239 LEU A N 1
ATOM 1821 C CA . LEU A 1 239 ? 4.099 -6.886 -1.604 1.00 91.25 239 LEU A CA 1
ATOM 1822 C C . LEU A 1 239 ? 3.225 -7.347 -0.442 1.00 91.25 239 LEU A C 1
ATOM 1824 O O . LEU A 1 239 ? 2.015 -7.498 -0.589 1.00 91.25 239 LEU A O 1
ATOM 1828 N N . GLU A 1 240 ? 3.829 -7.503 0.726 1.00 91.44 240 GLU A N 1
ATOM 1829 C CA . GLU A 1 240 ? 3.103 -7.694 1.976 1.00 91.44 240 GLU A CA 1
ATOM 1830 C C . GLU A 1 240 ? 3.112 -6.391 2.769 1.00 91.44 240 GLU A C 1
ATOM 1832 O O . GLU A 1 240 ? 4.171 -5.806 2.994 1.00 91.44 240 GLU A O 1
ATOM 1837 N N . LEU A 1 241 ? 1.938 -5.937 3.201 1.00 90.75 241 LEU A N 1
ATOM 1838 C CA . LEU A 1 241 ? 1.775 -4.693 3.948 1.00 90.75 241 LEU A CA 1
ATOM 1839 C C . LEU A 1 241 ? 0.818 -4.917 5.117 1.00 90.75 241 LEU A C 1
ATOM 1841 O O . LEU A 1 241 ? -0.223 -5.561 4.975 1.00 90.75 241 LEU A O 1
ATOM 1845 N N . VAL A 1 242 ? 1.172 -4.377 6.281 1.00 91.06 242 VAL A N 1
ATOM 1846 C CA . VAL A 1 242 ? 0.314 -4.364 7.469 1.00 91.06 242 VAL A CA 1
ATOM 1847 C C . VAL A 1 242 ? 0.127 -2.930 7.944 1.00 91.06 242 VAL A C 1
ATOM 1849 O O . VAL A 1 242 ? 1.112 -2.229 8.172 1.00 91.06 242 VAL A O 1
ATOM 1852 N N . THR A 1 243 ? -1.120 -2.485 8.098 1.00 91.00 243 THR A N 1
ATOM 1853 C CA . THR A 1 243 ? -1.447 -1.145 8.614 1.00 91.00 243 THR A CA 1
ATOM 1854 C C . THR A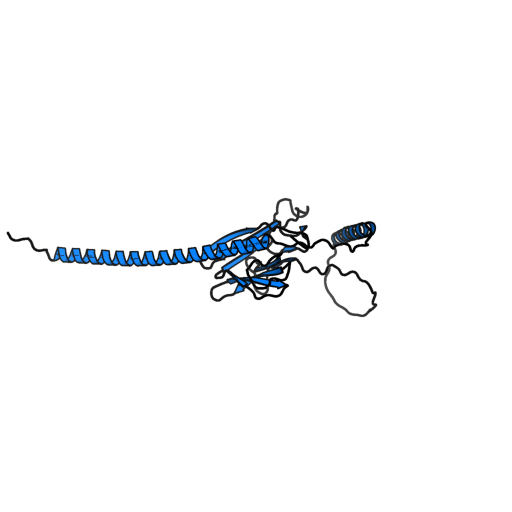 1 243 ? -1.375 -1.103 10.143 1.00 91.00 243 THR A C 1
ATOM 1856 O O . THR A 1 243 ? -1.379 -2.137 10.821 1.00 91.00 243 THR A O 1
ATOM 1859 N N . MET A 1 244 ? -1.345 0.099 10.720 1.00 88.81 244 MET A N 1
ATOM 1860 C CA . MET A 1 244 ? -1.404 0.304 12.175 1.00 88.81 244 MET A CA 1
ATOM 1861 C C . MET A 1 244 ? -2.688 -0.261 12.807 1.00 88.81 244 MET A C 1
ATOM 1863 O O . MET A 1 244 ? -2.660 -0.696 13.957 1.00 88.81 244 MET A O 1
ATOM 1867 N N . ASN A 1 245 ? -3.774 -0.362 12.035 1.00 87.75 245 ASN A N 1
ATOM 1868 C CA . ASN A 1 245 ? -5.036 -0.983 12.451 1.00 87.75 245 ASN A CA 1
ATOM 1869 C C . ASN A 1 245 ? -5.041 -2.516 12.295 1.00 87.75 245 ASN A C 1
ATOM 1871 O O . ASN A 1 245 ? -6.077 -3.157 12.471 1.00 87.75 245 ASN A O 1
ATOM 1875 N N . ASN A 1 246 ? -3.885 -3.116 11.989 1.00 87.50 246 ASN A N 1
ATOM 1876 C CA . ASN A 1 246 ? -3.693 -4.552 11.794 1.00 87.50 246 ASN A CA 1
ATOM 1877 C C . ASN A 1 246 ? -4.418 -5.127 10.560 1.00 87.50 246 ASN A C 1
ATOM 1879 O O . ASN A 1 246 ? -4.600 -6.342 10.464 1.00 87.50 246 ASN A O 1
ATOM 1883 N N . THR A 1 247 ? -4.797 -4.275 9.602 1.00 88.38 247 THR A N 1
ATOM 1884 C CA . THR A 1 247 ? -5.236 -4.712 8.272 1.00 88.38 247 THR A CA 1
ATOM 1885 C C . THR A 1 247 ? -4.015 -5.229 7.522 1.00 88.38 247 THR A C 1
ATOM 1887 O O . THR A 1 247 ? -3.042 -4.497 7.346 1.00 88.38 247 THR A O 1
ATOM 1890 N N . ARG A 1 248 ? -4.039 -6.499 7.107 1.00 91.31 248 ARG A N 1
ATOM 1891 C CA . ARG A 1 248 ? -2.960 -7.127 6.338 1.00 91.31 248 ARG A CA 1
ATOM 1892 C C . ARG A 1 248 ? -3.397 -7.314 4.895 1.00 91.31 248 ARG A C 1
ATOM 1894 O O . ARG A 1 248 ? -4.453 -7.889 4.647 1.00 91.31 248 ARG A O 1
ATOM 1901 N N . VAL A 1 249 ? -2.545 -6.893 3.971 1.00 91.94 249 VAL A N 1
ATOM 1902 C CA . VAL A 1 249 ? -2.678 -7.175 2.544 1.00 91.94 249 VAL A CA 1
ATOM 1903 C C . VAL A 1 249 ? -1.442 -7.891 2.031 1.00 91.94 249 VAL A C 1
ATOM 1905 O O . VAL A 1 249 ? -0.335 -7.738 2.553 1.00 91.94 249 VAL A O 1
ATOM 1908 N N . ASP A 1 250 ? -1.670 -8.704 1.015 1.00 93.00 250 ASP A N 1
ATOM 1909 C CA . ASP A 1 250 ? -0.664 -9.516 0.361 1.00 93.00 250 ASP A CA 1
ATOM 1910 C C . ASP A 1 250 ? -0.982 -9.516 -1.130 1.00 93.00 250 ASP A C 1
ATOM 1912 O O . ASP A 1 250 ? -1.957 -10.126 -1.574 1.00 93.00 250 ASP A O 1
ATOM 1916 N N . TRP A 1 251 ? -0.221 -8.727 -1.878 1.00 93.94 251 TRP A N 1
ATOM 1917 C CA . TRP A 1 251 ? -0.434 -8.521 -3.299 1.00 93.94 251 TRP A CA 1
ATOM 1918 C C . TRP A 1 251 ? 0.673 -9.172 -4.096 1.00 93.94 251 TRP A C 1
ATOM 1920 O O . TRP A 1 251 ? 1.850 -9.065 -3.758 1.00 93.94 251 TRP A O 1
ATOM 1930 N N . LEU A 1 252 ? 0.279 -9.814 -5.187 1.00 93.38 252 LEU A N 1
ATOM 1931 C CA . LEU A 1 252 ? 1.169 -10.469 -6.122 1.00 93.38 252 LEU A CA 1
ATOM 1932 C C . LEU A 1 252 ? 1.036 -9.785 -7.479 1.00 93.38 252 LEU A C 1
ATOM 1934 O O . LEU A 1 252 ? -0.049 -9.751 -8.055 1.00 93.38 252 LEU A O 1
ATOM 1938 N N . PHE A 1 253 ? 2.143 -9.259 -7.985 1.00 90.62 253 PHE A N 1
ATOM 1939 C CA . PHE A 1 253 ? 2.218 -8.578 -9.267 1.00 90.62 253 PHE A CA 1
ATOM 1940 C C . PHE A 1 253 ? 3.068 -9.393 -10.231 1.00 90.62 253 PHE A C 1
ATOM 1942 O O . PHE A 1 253 ? 4.169 -9.819 -9.883 1.00 90.62 253 PHE A O 1
ATOM 1949 N N . GLU A 1 254 ? 2.574 -9.580 -11.449 1.00 88.44 254 GLU A N 1
ATOM 1950 C CA . GLU A 1 254 ? 3.367 -10.081 -12.566 1.00 88.44 254 GLU A CA 1
ATOM 1951 C C . GLU A 1 254 ? 3.932 -8.877 -13.329 1.00 88.44 254 GLU A C 1
ATOM 1953 O O . GLU A 1 254 ? 3.152 -8.091 -13.877 1.00 88.44 254 GLU A O 1
ATOM 1958 N N . PRO A 1 255 ? 5.261 -8.678 -13.336 1.00 85.06 255 PRO A N 1
ATOM 1959 C CA . PRO A 1 255 ? 5.851 -7.568 -14.051 1.00 85.06 255 PRO A CA 1
ATOM 1960 C C . PRO A 1 255 ? 5.731 -7.771 -15.561 1.00 85.06 255 PRO A C 1
ATOM 1962 O O . PRO A 1 255 ? 6.285 -8.730 -16.109 1.00 85.06 255 PRO A O 1
ATOM 1965 N N . ALA A 1 256 ? 5.035 -6.858 -16.237 1.00 81.62 256 ALA A N 1
ATOM 1966 C CA . ALA A 1 256 ? 5.001 -6.830 -17.693 1.00 81.62 256 ALA A CA 1
ATOM 1967 C C . ALA A 1 256 ? 6.196 -6.015 -18.189 1.00 81.62 256 ALA A C 1
ATOM 1969 O O . ALA A 1 256 ? 6.410 -4.880 -17.765 1.00 81.62 256 ALA A O 1
ATOM 1970 N N . ILE A 1 257 ? 7.001 -6.642 -19.041 1.00 77.88 257 ILE A N 1
ATOM 1971 C CA . ILE A 1 257 ? 8.266 -6.095 -19.519 1.00 77.88 257 ILE A CA 1
ATOM 1972 C C . ILE A 1 257 ? 8.087 -5.715 -20.979 1.00 77.88 257 ILE A C 1
ATOM 1974 O O . ILE A 1 257 ? 7.828 -6.586 -21.809 1.00 77.88 257 ILE A O 1
ATOM 1978 N N . THR A 1 258 ? 8.272 -4.440 -21.292 1.00 72.12 258 THR A N 1
ATOM 1979 C CA . THR A 1 258 ? 8.300 -3.950 -22.670 1.00 72.12 258 THR A CA 1
ATOM 1980 C C . THR A 1 258 ? 9.743 -3.696 -23.097 1.00 72.12 258 THR A C 1
ATOM 1982 O O . THR A 1 258 ? 10.529 -3.079 -22.377 1.00 72.12 258 THR A O 1
ATOM 1985 N N . THR A 1 259 ? 10.132 -4.221 -24.260 1.00 63.66 259 THR A N 1
ATOM 1986 C CA . THR A 1 259 ? 11.447 -3.985 -24.873 1.00 63.66 259 THR A CA 1
ATOM 1987 C C . THR A 1 259 ? 11.299 -2.947 -25.984 1.00 63.66 259 THR A C 1
ATOM 1989 O O . THR A 1 259 ? 10.763 -3.286 -27.035 1.00 63.66 259 THR A O 1
ATOM 1992 N N . GLY A 1 260 ? 11.788 -1.718 -25.799 1.00 55.12 260 GLY A N 1
ATOM 1993 C CA . GLY A 1 260 ? 11.877 -0.746 -26.899 1.00 55.12 260 GLY A CA 1
ATOM 1994 C C . GLY A 1 260 ? 11.589 0.713 -26.527 1.00 55.12 260 GLY A C 1
ATOM 1995 O O . GLY A 1 260 ? 11.109 0.978 -25.428 1.00 55.12 260 GLY A O 1
ATOM 1996 N N . PRO A 1 261 ? 11.927 1.661 -27.428 1.00 44.28 261 PRO A N 1
ATOM 1997 C CA . PRO A 1 261 ? 11.821 3.102 -27.189 1.00 44.28 261 PRO A CA 1
ATOM 1998 C C . PRO A 1 261 ? 10.390 3.672 -27.251 1.00 44.28 261 PRO A C 1
ATOM 2000 O O . PRO A 1 261 ? 10.222 4.843 -26.926 1.00 44.28 261 PRO A O 1
ATOM 2003 N N . GLU A 1 262 ? 9.379 2.879 -27.617 1.00 35.97 262 GLU A N 1
ATOM 2004 C CA . GLU A 1 262 ? 7.951 3.240 -27.604 1.00 35.97 262 GLU A CA 1
ATOM 2005 C C . GLU A 1 262 ? 7.080 2.004 -27.258 1.00 35.97 262 GLU A C 1
ATOM 2007 O O . GLU A 1 262 ? 7.549 0.879 -27.473 1.00 35.97 262 GLU A O 1
ATOM 2012 N N . PRO A 1 263 ? 5.874 2.203 -26.676 1.00 42.25 263 PRO A N 1
ATOM 2013 C CA . PRO A 1 263 ? 4.936 1.147 -26.262 1.00 42.25 263 PRO A CA 1
ATOM 2014 C C . PRO A 1 263 ? 4.280 0.365 -27.409 1.00 42.25 263 PRO A C 1
ATOM 2016 O O . PRO A 1 263 ? 4.077 0.939 -28.502 1.00 42.25 263 PRO A O 1
#

Nearest PDB structures (foldseek):
  5bw0-assembly1_A  TM=6.376E-01  e=8.365E-05  Pseudomonas aeruginosa PAO1
  7xzi-assembly1_9  TM=2.733E-01  e=4.585E+00  Chlamydomonas reinhardtii
  7vcf-assembly1_F  TM=2.600E-01  e=4.329E+00  Chlamydomonas reinhardtii

Foldseek 3Di:
DDDDDDDPVVVVVVVVVVVVVVVVVVVVVVVVVVVVVLVVVVVVVVVLVVQLQQLVQQQLAFFEFEFPPDDPVPDDVVVVVVVVVVVVVVVVVVVPPPDDDDDDDDDDDDDDDDPDDDDDPPQDFAWWFFFDDDDDDDDDGGFKTWHKGQDRSDDDPPPDDSIFTWMFGWDDDPQAIWTWIATPVVGDDIDTSDDQWHDKAKWFFWLDDCPVVRPRPPSDTDSGATHNGPNGHGQKMWMWTAGNSRDIDIDIHGRNYDYDDHD

Secondary structure (DSSP, 8-state):
-PPPPPPHHHHHHHHHHHHHHHHHHHHHHHHHHHHHHHHHHHHHHHHHHHHHHHHHHHHHHTEEEPPP----TT--HHHHHHHHHHHHHHHHHHHH------------------S----------SEEEE---SS---S----EEEEEESS-SS--S--S-SSEEEEEEEEEETTEEEEEEEEEETT-PPEEEEEEEEEEEEEEE------TTS-TT---EES-EEESSGGGS-SEEEEEEEETT--EEEEEE---EEESS--

pLDDT: mean 72.02, std 20.64, range [26.12, 98.06]

Solvent-accessible surface area (backbone atoms only — not comparable to full-atom values): 15580 Å² total; per-residue (Å²): 138,85,78,85,73,86,50,75,64,57,56,50,52,53,50,53,53,50,50,52,52,51,53,50,50,52,52,49,51,54,50,50,58,52,49,51,52,54,51,51,53,52,50,52,53,52,53,50,50,50,56,38,50,53,32,51,50,52,38,38,52,32,25,55,30,64,54,73,82,77,73,59,96,83,70,53,73,66,57,54,55,50,53,51,50,50,53,59,48,57,61,49,57,71,73,68,67,84,74,90,86,83,90,83,89,83,89,83,90,80,95,70,91,74,86,88,73,84,74,70,84,84,66,73,65,43,35,35,36,40,50,82,76,90,90,80,87,76,92,77,55,13,52,33,43,34,40,30,18,42,57,72,58,61,96,68,92,81,82,81,59,78,47,30,34,28,33,41,37,65,40,85,50,97,74,41,27,26,42,25,44,27,36,63,37,69,75,50,75,69,42,79,60,47,65,39,27,66,46,66,32,45,35,34,28,65,52,74,68,64,52,89,88,46,65,85,80,72,86,55,72,34,38,69,46,75,20,66,49,66,78,54,38,46,55,30,40,34,42,39,38,28,32,70,86,67,53,72,50,77,46,77,42,64,53,35,73,45,74,51,100,68,136